Protein AF-0000000066032137 (afdb_homodimer)

Nearest PDB structures (foldseek):
  1u5w-assembly1_B  TM=8.948E-01  e=5.847E-15  Escherichia coli
  1u14-assembly1_A  TM=8.913E-01  e=5.584E-14  Salmonella enterica subsp. enterica serovar Typhimurium
  1zwy-assembly3_A  TM=8.555E-01  e=4.627E-14  Vibrio cholerae
  1zno-assembly1_B  TM=8.537E-01  e=4.419E-13  Vibrio cholerae
  1zno-assembly1_A  TM=8.598E-01  e=1.548E-12  Vibrio cholerae

InterPro domains:
  IPR002786 Inosine/xanthosine triphosphatase [MF_00648] (1-177)
  IPR002786 Inosine/xanthosine triphosphatase [TIGR00258] (6-176)
  IPR026533 Non-canonical purine NTP phosphatase/PRRC1 [PF01931] (3-170)
  IPR029001 Inosine triphosphate pyrophosphatase-like [G3DSA:3.90.950.10] (1-177)
  IPR029001 Inosine triphosphate pyrophosphatase-like [SSF52972] (1-172)
  IPR050299 YjjX NTPase [PTHR34699] (1-174)

pLDDT: mean 94.47, std 6.47, range [56.0, 98.94]

Radius of gyration: 19.6 Å; Cα contacts (8 Å, |Δi|>4): 860; chains: 2; bounding box: 52×57×41 Å

Foldseek 3Di:
DEEFEQDPLPLLLVLLVVLCVVVVHDYHYDYDHFDPPQDAADEAPVRQQVSFLSRQVVRCVVDPPHQKRKGKHWHWHDDVVVRWIKIKMKMWIAGPVGDIFIFIFDIDTDDPVLVVVVVVPDHSLVSQCVVVVNPPLVSPQHSVCVVVVNPDGPSRRSNRGNNNRCVCVDPVNVVVVVPDD/DEEFEQDPLPLLLVLLVVLCVVVVHPYHYDYDHFDPPQDAADEAPVRQQVSFLSRQVVRCVVDPPHQKRKGKHWHWHDDVVVRWIKIKMKMWIAGPVGDIFIFIFDIDTDDPVLVVVVVVPDHSLVVQCVVVVNPPLVSPQHSVCVVVVNPDGPSRRSNRGNNNRCVCVDPVNVVVVVPDD

Solvent-accessible surface area (backbone atoms only — not comparable to full-atom values): 18026 Å² total; per-residue (Å²): 83,37,32,16,25,25,37,73,51,63,52,58,49,52,12,51,54,50,24,30,53,67,69,68,46,70,62,48,81,44,65,35,72,52,60,83,82,67,69,73,75,27,73,28,54,68,46,14,46,50,51,4,41,54,20,5,52,48,16,31,70,72,36,82,83,37,56,31,5,29,7,73,23,61,21,28,39,70,40,72,95,72,73,43,40,25,44,35,34,27,15,20,33,29,38,90,88,65,54,74,35,44,10,26,12,42,23,31,64,51,36,62,68,57,49,57,46,38,75,74,70,48,46,66,60,58,54,49,23,62,74,71,67,38,84,66,32,71,76,54,50,21,69,56,6,62,68,50,71,60,66,42,52,41,45,56,36,50,18,43,4,38,38,29,14,44,44,57,69,35,83,92,27,23,74,62,52,66,53,77,132,82,36,32,17,27,24,38,71,51,63,52,57,49,51,12,51,54,48,24,31,55,66,68,69,46,71,62,48,81,45,64,35,72,53,60,85,82,67,70,70,76,28,72,29,54,68,45,14,45,49,49,4,42,55,20,5,53,49,14,33,69,72,36,82,82,37,56,31,6,28,7,74,22,59,22,29,37,69,40,72,95,72,72,42,40,25,43,34,34,27,17,21,35,28,38,91,87,65,54,74,34,46,11,26,13,42,24,32,63,50,35,62,68,57,49,58,46,38,76,73,71,47,47,65,60,59,54,50,22,64,74,72,68,38,82,65,32,72,76,56,50,19,69,55,7,62,70,50,70,61,68,42,50,41,45,56,36,50,17,44,3,39,37,29,14,45,43,56,68,35,83,92,27,23,74,62,53,65,53,76,131

Organism: Caldivirga maquilingensis (strain ATCC 700844 / DSM 13496 / JCM 10307 / IC-167) (NCBI:txid397948)

Structure (mmCIF, N/CA/C/O backbone):
data_AF-0000000066032137-model_v1
#
loop_
_entity.id
_entity.type
_entity.pdbx_description
1 polymer 'Probable inosine/xanthosine triphosphatase'
#
loop_
_atom_site.group_PDB
_atom_site.id
_atom_site.type_symbol
_atom_site.label_atom_id
_atom_site.label_alt_id
_atom_site.label_comp_id
_atom_site.label_asym_id
_atom_site.label_entity_id
_atom_site.label_seq_id
_atom_site.pdbx_PDB_ins_code
_atom_site.Cartn_x
_atom_site.Cartn_y
_atom_site.Cartn_z
_atom_site.occupancy
_atom_site.B_iso_or_equiv
_atom_site.auth_seq_id
_atom_site.auth_comp_id
_atom_site.auth_asym_id
_atom_site.auth_atom_id
_atom_site.pdbx_PDB_model_num
ATOM 1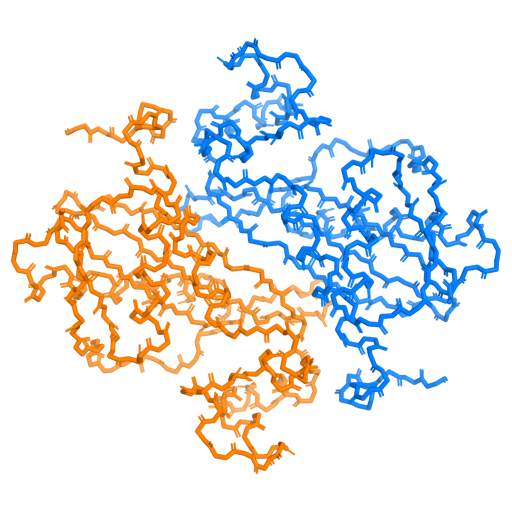 N N . MET A 1 1 ? 0.427 -17.266 -20.469 1 94 1 MET A N 1
ATOM 2 C CA . MET A 1 1 ? 0.273 -18.156 -19.312 1 94 1 MET A CA 1
ATOM 3 C C . MET A 1 1 ? -1.122 -18.031 -18.719 1 94 1 MET A C 1
ATOM 5 O O . MET A 1 1 ? -1.792 -17.016 -18.891 1 94 1 MET A O 1
ATOM 9 N N . LYS A 1 2 ? -1.614 -19.109 -18.094 1 97.38 2 LYS A N 1
ATOM 10 C CA . LYS A 1 2 ? -2.924 -19.109 -17.453 1 97.38 2 LYS A CA 1
ATOM 11 C C . LYS A 1 2 ? -2.799 -18.844 -15.953 1 97.38 2 LYS A C 1
ATOM 13 O O . LYS A 1 2 ? -1.963 -19.438 -15.273 1 97.38 2 LYS A O 1
ATOM 18 N N . VAL A 1 3 ? -3.67 -17.906 -15.539 1 98.44 3 VAL A N 1
ATOM 19 C CA . VAL A 1 3 ? -3.703 -17.562 -14.125 1 98.44 3 VAL A CA 1
ATOM 20 C C . VAL A 1 3 ? -5.105 -17.797 -13.57 1 98.44 3 VAL A C 1
ATOM 22 O O . VAL A 1 3 ? -6.094 -17.328 -14.141 1 98.44 3 VAL A O 1
ATOM 25 N N . ALA A 1 4 ? -5.156 -18.531 -12.492 1 98.88 4 ALA A N 1
ATOM 26 C CA . ALA A 1 4 ? -6.434 -18.781 -11.828 1 98.88 4 ALA A CA 1
ATOM 27 C C . ALA A 1 4 ? -6.672 -17.781 -10.695 1 98.88 4 ALA A C 1
ATOM 29 O O . ALA A 1 4 ? -5.762 -17.484 -9.922 1 98.88 4 ALA A O 1
ATOM 30 N N . LEU A 1 5 ? -7.871 -17.25 -10.617 1 98.88 5 LEU A N 1
ATOM 31 C CA . LEU A 1 5 ? -8.258 -16.312 -9.57 1 98.88 5 LEU A CA 1
ATOM 32 C C . LEU A 1 5 ? -9.469 -16.812 -8.805 1 98.88 5 LEU A C 1
ATOM 34 O O . LEU A 1 5 ? -10.492 -17.156 -9.406 1 98.88 5 LEU A O 1
ATOM 38 N N . ALA A 1 6 ? -9.375 -16.844 -7.461 1 97.81 6 ALA A N 1
ATOM 39 C CA . ALA A 1 6 ? -10.492 -17.297 -6.637 1 97.81 6 ALA A CA 1
ATOM 40 C C . ALA A 1 6 ? -11.414 -16.125 -6.281 1 97.81 6 ALA A C 1
ATOM 42 O O . ALA A 1 6 ? -11.641 -15.844 -5.102 1 97.81 6 ALA A O 1
ATOM 43 N N . SER A 1 7 ? -12.039 -15.523 -7.191 1 96 7 SER A N 1
ATOM 44 C CA . SER A 1 7 ? -13.055 -14.484 -7.094 1 96 7 SER A CA 1
ATOM 45 C C . SER A 1 7 ? -13.727 -14.234 -8.438 1 96 7 SER A C 1
ATOM 47 O O . SER A 1 7 ? -13.047 -14.109 -9.461 1 96 7 SER A O 1
ATOM 49 N N . ARG A 1 8 ? -14.977 -14.047 -8.477 1 94.69 8 ARG A N 1
ATOM 50 C CA . ARG A 1 8 ? -15.703 -13.688 -9.695 1 94.69 8 ARG A CA 1
ATOM 51 C C . ARG A 1 8 ? -16.047 -12.203 -9.711 1 94.69 8 ARG A C 1
ATOM 53 O O . ARG A 1 8 ? -16.719 -11.727 -10.625 1 94.69 8 ARG A O 1
ATOM 60 N N . ASN A 1 9 ? -15.656 -11.492 -8.617 1 91.88 9 ASN A N 1
ATOM 61 C CA . ASN A 1 9 ? -15.836 -10.039 -8.602 1 91.88 9 ASN A CA 1
ATOM 62 C C . ASN A 1 9 ? -15.156 -9.383 -9.805 1 91.88 9 ASN A C 1
ATOM 64 O O . ASN A 1 9 ? -13.945 -9.516 -9.984 1 91.88 9 ASN A O 1
ATOM 68 N N . PRO A 1 10 ? -15.922 -8.703 -10.648 1 93.06 10 PRO A N 1
ATOM 69 C CA . PRO A 1 10 ? -15.344 -8.133 -11.867 1 93.06 10 PRO A CA 1
ATOM 70 C C . PRO A 1 10 ? -14.172 -7.195 -11.586 1 93.06 10 PRO A C 1
ATOM 72 O O . PRO A 1 10 ? -13.219 -7.145 -12.359 1 93.06 10 PRO A O 1
ATOM 75 N N . SER A 1 11 ? -14.273 -6.469 -10.531 1 92.5 11 SER A N 1
ATOM 76 C CA . SER A 1 11 ? -13.195 -5.543 -10.18 1 92.5 11 SER A CA 1
ATOM 77 C C . SER A 1 11 ? -11.898 -6.289 -9.898 1 92.5 11 SER A C 1
ATOM 79 O O . SER A 1 11 ? -10.82 -5.832 -10.281 1 92.5 11 SER A O 1
ATOM 81 N N . LYS A 1 12 ? -12.008 -7.445 -9.258 1 96.75 12 LYS A N 1
ATOM 82 C CA . LYS A 1 12 ? -10.812 -8.227 -8.953 1 96.75 12 LYS A CA 1
ATOM 83 C C . LYS A 1 12 ? -10.273 -8.906 -10.211 1 96.75 12 LYS A C 1
ATOM 85 O O . LYS A 1 12 ? -9.055 -8.992 -10.398 1 96.75 12 LYS A O 1
ATOM 90 N N . VAL A 1 13 ? -11.117 -9.391 -11.055 1 97.88 13 VAL A N 1
ATOM 91 C CA . VAL A 1 13 ? -10.688 -9.984 -12.312 1 97.88 13 VAL A CA 1
ATOM 92 C C . VAL A 1 13 ? -9.938 -8.953 -13.148 1 97.88 13 VAL A C 1
ATOM 94 O O . VAL A 1 13 ? -8.82 -9.203 -13.609 1 97.88 13 VAL A O 1
ATOM 97 N N . LYS A 1 14 ? -10.523 -7.785 -13.289 1 97.62 14 LYS A N 1
ATOM 98 C CA . LYS A 1 14 ? -9.898 -6.711 -14.055 1 97.62 14 LYS A CA 1
ATOM 99 C C . LYS A 1 14 ? -8.562 -6.301 -13.438 1 97.62 14 LYS A C 1
ATOM 101 O O . LYS A 1 14 ? -7.625 -5.949 -14.156 1 97.62 14 LYS A O 1
ATOM 106 N N . ALA A 1 15 ? -8.539 -6.285 -12.141 1 98.25 15 ALA A N 1
ATOM 107 C CA . ALA A 1 15 ? -7.309 -5.926 -11.438 1 98.25 15 ALA A CA 1
ATOM 108 C C . ALA A 1 15 ? -6.172 -6.875 -11.812 1 98.25 15 ALA A C 1
ATOM 110 O O . ALA A 1 15 ? -5.043 -6.438 -12.047 1 98.25 15 ALA A O 1
ATOM 111 N N . VAL A 1 16 ? -6.453 -8.164 -11.828 1 98.88 16 VAL A N 1
ATOM 112 C CA . VAL A 1 16 ? -5.43 -9.141 -12.18 1 98.88 16 VAL A CA 1
ATOM 113 C C . VAL A 1 16 ? -5.004 -8.945 -13.633 1 98.88 16 VAL A C 1
ATOM 115 O O . VAL A 1 16 ? -3.812 -8.961 -13.945 1 98.88 16 VAL A O 1
ATOM 118 N N . GLU A 1 17 ? -5.934 -8.742 -14.492 1 98.75 17 GLU A N 1
ATOM 119 C CA . GLU A 1 17 ? -5.625 -8.492 -15.898 1 98.75 17 GLU A CA 1
ATOM 120 C C . GLU A 1 17 ? -4.742 -7.258 -16.062 1 98.75 17 GLU A C 1
ATOM 122 O O . GLU A 1 17 ? -3.773 -7.277 -16.828 1 98.75 17 GLU A O 1
ATOM 127 N N . GLU A 1 18 ? -5.102 -6.219 -15.367 1 98.62 18 GLU A N 1
ATOM 128 C CA . GLU A 1 18 ? -4.324 -4.984 -15.422 1 98.62 18 GLU A CA 1
ATOM 129 C C . GLU A 1 18 ? -2.912 -5.199 -14.883 1 98.62 18 GLU A C 1
ATOM 131 O O . GLU A 1 18 ? -1.946 -4.656 -15.422 1 98.62 18 GLU A O 1
ATOM 136 N N . ALA A 1 19 ? -2.807 -5.941 -13.812 1 98.81 19 ALA A N 1
ATOM 137 C CA . ALA A 1 19 ? -1.49 -6.234 -13.258 1 98.81 19 ALA A CA 1
ATOM 138 C C . ALA A 1 19 ? -0.619 -6.973 -14.266 1 98.81 19 ALA A C 1
ATOM 140 O O . ALA A 1 19 ? 0.561 -6.652 -14.43 1 98.81 19 ALA A O 1
ATOM 141 N N . LEU A 1 20 ? -1.201 -7.969 -14.945 1 98.69 20 LEU A N 1
ATOM 142 C CA . LEU A 1 20 ? -0.469 -8.695 -15.977 1 98.69 20 LEU A CA 1
ATOM 143 C C . LEU A 1 20 ? -0.015 -7.75 -17.094 1 98.69 20 LEU A C 1
ATOM 145 O O . LEU A 1 20 ? 1.126 -7.828 -17.547 1 98.69 20 LEU A O 1
ATOM 149 N N . ARG A 1 21 ? -0.877 -6.859 -17.438 1 98.56 21 ARG A N 1
ATOM 150 C CA . ARG A 1 21 ? -0.555 -5.891 -18.484 1 98.56 21 ARG A CA 1
ATOM 151 C C . ARG A 1 21 ? 0.591 -4.984 -18.062 1 98.56 21 ARG A C 1
ATOM 153 O O . ARG A 1 21 ? 1.539 -4.77 -18.812 1 98.56 21 ARG A O 1
ATOM 160 N N . ILE A 1 22 ? 0.509 -4.453 -16.906 1 98.19 22 ILE A N 1
ATOM 161 C CA . ILE A 1 22 ? 1.511 -3.533 -16.375 1 98.19 22 ILE A CA 1
ATOM 162 C C . ILE A 1 22 ? 2.881 -4.207 -16.391 1 98.19 22 ILE A C 1
ATOM 164 O O . ILE A 1 22 ? 3.889 -3.578 -16.719 1 98.19 22 ILE A O 1
ATOM 168 N N . LEU A 1 23 ? 2.893 -5.488 -16.062 1 98.12 23 LEU A N 1
ATOM 169 C CA . LEU A 1 23 ? 4.16 -6.203 -15.945 1 98.12 23 LEU A CA 1
ATOM 170 C C . LEU A 1 23 ? 4.547 -6.844 -17.281 1 98.12 23 LEU A C 1
ATOM 172 O O . LEU A 1 23 ? 5.531 -7.586 -17.344 1 98.12 23 LEU A O 1
ATOM 176 N N . ASN A 1 24 ? 3.766 -6.664 -18.297 1 97.88 24 ASN A N 1
ATOM 177 C CA . ASN A 1 24 ? 3.99 -7.215 -19.625 1 97.88 24 ASN A CA 1
ATOM 178 C C . ASN A 1 24 ? 4.004 -8.742 -19.609 1 97.88 24 ASN A C 1
ATOM 180 O O . ASN A 1 24 ? 4.863 -9.367 -20.234 1 97.88 24 ASN A O 1
ATOM 184 N N . ILE A 1 25 ? 3.131 -9.234 -18.812 1 97.5 25 ILE A N 1
ATOM 185 C CA . ILE A 1 25 ? 2.973 -10.688 -18.781 1 97.5 25 ILE A CA 1
ATOM 186 C C . ILE A 1 25 ? 1.859 -11.109 -19.734 1 97.5 25 ILE A C 1
ATOM 188 O O . ILE A 1 25 ? 0.73 -10.625 -19.625 1 97.5 25 ILE A O 1
ATOM 192 N N . ASN A 1 26 ? 2.232 -11.914 -20.609 1 97.19 26 ASN A N 1
ATOM 193 C CA . ASN A 1 26 ? 1.228 -12.477 -21.5 1 97.19 26 ASN A CA 1
ATOM 194 C C . ASN A 1 26 ? 0.463 -13.617 -20.828 1 97.19 26 ASN A C 1
ATOM 196 O O . ASN A 1 26 ? 1.002 -14.711 -20.656 1 97.19 26 ASN A O 1
ATOM 200 N N . GLY A 1 27 ? -0.736 -13.305 -20.391 1 96.56 27 GLY A N 1
ATOM 201 C CA . GLY A 1 27 ? -1.515 -14.32 -19.703 1 96.56 27 GLY A CA 1
ATOM 202 C C . GLY A 1 27 ? -3.008 -14.055 -19.734 1 96.56 27 GLY A C 1
ATOM 203 O O . GLY A 1 27 ? -3.441 -12.969 -20.109 1 96.56 27 GLY A O 1
ATOM 204 N N . THR A 1 28 ? -3.777 -15.078 -19.391 1 97.81 28 THR A N 1
ATOM 205 C CA . THR A 1 28 ? -5.23 -15.016 -19.297 1 97.81 28 THR A CA 1
ATOM 206 C C . THR A 1 28 ? -5.688 -15.359 -17.875 1 97.81 28 THR A C 1
ATOM 208 O O . THR A 1 28 ? -5.102 -16.234 -17.234 1 97.81 28 THR A O 1
ATOM 211 N N . VAL A 1 29 ? -6.727 -14.672 -17.516 1 98.69 29 VAL A N 1
ATOM 212 C CA . VAL A 1 29 ? -7.266 -14.891 -16.172 1 98.69 29 VAL A CA 1
ATOM 213 C C . VAL A 1 29 ? -8.5 -15.781 -16.25 1 98.69 29 VAL A C 1
ATOM 215 O O . VAL A 1 29 ? -9.414 -15.531 -17.031 1 98.69 29 VAL A O 1
ATOM 218 N N . GLU A 1 30 ? -8.492 -16.781 -15.523 1 98.69 30 GLU A N 1
ATOM 219 C CA . GLU A 1 30 ? -9.672 -17.625 -15.328 1 98.69 30 GLU A CA 1
ATOM 220 C C . GLU A 1 30 ? -10.18 -17.547 -13.891 1 98.69 30 GLU A C 1
ATOM 222 O O . GLU A 1 30 ? -9.508 -17.984 -12.961 1 98.69 30 GLU A O 1
ATOM 227 N N . ALA A 1 31 ? -11.359 -17.016 -13.766 1 98.5 31 ALA A N 1
ATOM 228 C CA . ALA A 1 31 ? -11.938 -16.797 -12.445 1 98.5 31 ALA A CA 1
ATOM 229 C C . ALA A 1 31 ? -12.75 -18 -11.992 1 98.5 31 ALA A C 1
ATOM 231 O O . ALA A 1 31 ? -13.461 -18.625 -12.797 1 98.5 31 ALA A O 1
ATOM 232 N N . VAL A 1 32 ? -12.586 -18.344 -10.75 1 98.12 32 VAL A N 1
ATOM 233 C CA . VAL A 1 32 ? -13.406 -19.375 -10.148 1 98.12 32 VAL A CA 1
ATOM 234 C C . VAL A 1 32 ? -14.094 -18.828 -8.898 1 98.12 32 VAL A C 1
ATOM 236 O O . VAL A 1 32 ? -13.773 -17.734 -8.43 1 98.12 32 VAL A O 1
ATOM 239 N N . ASP A 1 33 ? -15.07 -19.547 -8.375 1 96.25 33 ASP A N 1
ATOM 240 C CA . ASP A 1 33 ? -15.719 -19.141 -7.133 1 96.25 33 ASP A CA 1
ATOM 241 C C . ASP A 1 33 ? -14.742 -19.188 -5.961 1 96.25 33 ASP A C 1
ATOM 243 O O . ASP A 1 33 ? -13.82 -20.016 -5.945 1 96.25 33 ASP A O 1
ATOM 247 N N . PRO A 1 34 ? -14.922 -18.234 -5.047 1 94.44 34 PRO A N 1
ATOM 248 C CA . PRO A 1 34 ? -14.117 -18.375 -3.832 1 94.44 34 PRO A CA 1
ATOM 249 C C . PRO A 1 34 ? -14.367 -19.688 -3.1 1 94.44 34 PRO A C 1
ATOM 251 O O . PRO A 1 34 ? -15.367 -20.359 -3.354 1 94.44 34 PRO A O 1
ATOM 254 N N . PRO A 1 35 ? -13.391 -20.078 -2.281 1 93.81 35 PRO A N 1
ATOM 255 C CA . PRO A 1 35 ? -13.625 -21.297 -1.516 1 93.81 35 PRO A CA 1
ATOM 256 C C . PRO A 1 35 ? -14.828 -21.188 -0.578 1 93.81 35 PRO A C 1
ATOM 258 O O . PRO A 1 35 ? -15.164 -20.094 -0.122 1 93.81 35 PRO A O 1
ATOM 261 N N . PRO A 1 36 ? -15.359 -22.297 -0.34 1 87.81 36 PRO A N 1
ATOM 262 C CA . PRO A 1 36 ? -16.469 -22.297 0.605 1 87.81 36 PRO A CA 1
ATOM 263 C C . PRO A 1 36 ? -16.047 -21.938 2.027 1 87.81 36 PRO A C 1
ATOM 265 O O . PRO A 1 36 ? -14.891 -22.172 2.4 1 87.81 36 PRO A O 1
ATOM 268 N N . GLY A 1 37 ? -16.906 -21.375 2.871 1 80.44 37 GLY A N 1
ATOM 269 C CA . GLY A 1 37 ? -16.656 -21.094 4.277 1 80.44 37 GLY A CA 1
ATOM 270 C C . GLY A 1 37 ? -15.719 -19.922 4.492 1 80.44 37 GLY A C 1
ATOM 271 O O . GLY A 1 37 ? -14.898 -19.938 5.414 1 80.44 37 GLY A O 1
ATOM 272 N N . ILE A 1 38 ? -15.797 -19.062 3.646 1 70.25 38 ILE A N 1
ATOM 273 C CA . ILE A 1 38 ? -14.922 -17.891 3.758 1 70.25 38 ILE A CA 1
ATOM 274 C C . ILE A 1 38 ? -15.133 -17.219 5.113 1 70.25 38 ILE A C 1
ATOM 276 O O . ILE A 1 38 ? -16.266 -16.922 5.492 1 70.25 38 ILE A O 1
ATOM 280 N N . PRO A 1 39 ? -14.094 -17.203 5.797 1 68.94 39 PRO A N 1
ATOM 281 C CA . PRO A 1 39 ? -14.211 -16.547 7.102 1 68.94 39 PRO A CA 1
ATOM 282 C C . PRO A 1 39 ? -14.656 -15.094 6.984 1 68.94 39 PRO A C 1
ATOM 284 O O . PRO A 1 39 ? -14.539 -14.484 5.918 1 68.94 39 PRO A O 1
ATOM 287 N N . PRO A 1 40 ? -15.266 -14.672 8.117 1 75.75 40 PRO A N 1
ATOM 288 C CA . PRO A 1 40 ? -15.57 -13.242 8.188 1 75.75 40 PRO A CA 1
ATOM 289 C C . PRO A 1 40 ? -14.383 -12.367 7.797 1 75.75 40 PRO A C 1
ATOM 291 O O . PRO A 1 40 ? -13.273 -12.875 7.598 1 75.75 40 PRO A O 1
ATOM 294 N N . GLU A 1 41 ? -14.625 -11.141 7.621 1 83.56 41 GLU A N 1
ATOM 295 C CA . GLU A 1 41 ? -13.578 -10.172 7.324 1 83.56 41 GLU A CA 1
ATOM 296 C C . GLU A 1 41 ? -12.383 -10.344 8.258 1 83.56 41 GLU A C 1
ATOM 298 O O . GLU A 1 41 ? -12.531 -10.273 9.484 1 83.56 41 GLU A O 1
ATOM 303 N N . PRO A 1 42 ? -11.25 -10.586 7.676 1 91.81 42 PRO A N 1
ATOM 304 C CA . PRO A 1 42 ? -10.062 -10.836 8.5 1 91.81 42 PRO A CA 1
ATOM 305 C C . PRO A 1 42 ? -9.641 -9.617 9.32 1 91.81 42 PRO A C 1
ATOM 307 O O . PRO A 1 42 ? -9.656 -8.492 8.812 1 91.81 42 PRO A O 1
ATOM 310 N N . MET A 1 43 ? -9.336 -9.891 10.602 1 92.81 43 MET A N 1
ATOM 311 C CA . MET A 1 43 ? -8.758 -8.906 11.508 1 92.81 43 MET A CA 1
ATOM 312 C C . MET A 1 43 ? -7.27 -9.172 11.719 1 92.81 43 MET A C 1
ATOM 314 O O . MET A 1 43 ? -6.883 -10.219 12.227 1 92.81 43 MET A O 1
ATOM 318 N N . GLY A 1 44 ? -6.492 -8.211 11.25 1 94.19 44 GLY A N 1
ATOM 319 C CA . GLY A 1 44 ? -5.051 -8.391 11.297 1 94.19 44 GLY A CA 1
ATOM 320 C C . GLY A 1 44 ? -4.457 -8.82 9.969 1 94.19 44 GLY A C 1
ATOM 321 O O . GLY A 1 44 ? -5.09 -9.555 9.211 1 94.19 44 GLY A O 1
ATOM 322 N N . LEU A 1 45 ? -3.242 -8.422 9.812 1 96.5 45 LEU A N 1
ATOM 323 C CA . LEU A 1 45 ? -2.57 -8.688 8.547 1 96.5 45 LEU A CA 1
ATOM 324 C C . LEU A 1 45 ? -2.371 -10.18 8.344 1 96.5 45 LEU A C 1
ATOM 326 O O . LEU A 1 45 ? -2.545 -10.688 7.23 1 96.5 45 LEU A O 1
ATOM 330 N N . GLU A 1 46 ? -1.98 -10.906 9.406 1 96 46 GLU A N 1
ATOM 331 C CA . GLU A 1 46 ? -1.769 -12.344 9.305 1 96 46 GLU A CA 1
ATOM 332 C C . GLU A 1 46 ? -3.031 -13.055 8.82 1 96 46 GLU A C 1
ATOM 334 O O . GLU A 1 46 ? -2.969 -13.914 7.934 1 96 46 GLU A O 1
ATOM 339 N N . ALA A 1 47 ? -4.137 -12.695 9.406 1 95.31 47 ALA A N 1
ATOM 340 C CA . ALA A 1 47 ? -5.406 -13.297 9.008 1 95.31 47 ALA A CA 1
ATOM 341 C C . ALA A 1 47 ? -5.746 -12.953 7.559 1 95.31 47 ALA A C 1
ATOM 343 O O . ALA A 1 47 ? -6.273 -13.797 6.828 1 95.31 47 ALA A O 1
ATOM 344 N N . THR A 1 48 ? -5.492 -11.758 7.148 1 96.88 48 THR A N 1
ATOM 345 C CA . THR A 1 48 ? -5.762 -11.328 5.781 1 96.88 48 THR A CA 1
ATOM 346 C C . THR A 1 48 ? -4.895 -12.102 4.789 1 96.88 48 THR A C 1
ATOM 348 O O . THR A 1 48 ? -5.379 -12.539 3.746 1 96.88 48 THR A O 1
ATOM 351 N N . VAL A 1 49 ? -3.623 -12.25 5.145 1 97.44 49 VAL A N 1
ATOM 352 C CA . VAL A 1 49 ? -2.703 -13.008 4.305 1 97.44 49 VAL A CA 1
ATOM 353 C C . VAL A 1 49 ? -3.178 -14.453 4.199 1 97.44 49 VAL A C 1
ATOM 355 O O . VAL A 1 49 ? -3.201 -15.031 3.105 1 97.44 49 VAL A O 1
ATOM 358 N N . ASN A 1 50 ? -3.527 -15.031 5.293 1 96.06 50 ASN A N 1
ATOM 359 C CA . ASN A 1 50 ? -4.035 -16.406 5.27 1 96.06 50 ASN A CA 1
ATOM 360 C C . ASN A 1 50 ? -5.246 -16.531 4.352 1 96.06 50 ASN A C 1
ATOM 362 O O . ASN A 1 50 ? -5.352 -17.5 3.598 1 96.06 50 ASN A O 1
ATOM 366 N N . GLY A 1 51 ? -6.145 -15.578 4.465 1 95.88 51 GLY A N 1
ATOM 367 C CA . GLY A 1 51 ? -7.289 -15.594 3.574 1 95.88 51 GLY A CA 1
ATOM 368 C C . GLY A 1 51 ? -6.906 -15.547 2.107 1 95.88 51 GLY A C 1
ATOM 369 O O . GLY A 1 51 ? -7.445 -16.312 1.297 1 95.88 51 GLY A O 1
ATOM 370 N N . ALA A 1 52 ? -6 -14.703 1.748 1 97.25 52 ALA A N 1
ATOM 371 C CA . ALA A 1 52 ? -5.531 -14.586 0.369 1 97.25 52 ALA A CA 1
ATOM 372 C C . ALA A 1 52 ? -4.867 -15.883 -0.094 1 97.25 52 ALA A C 1
ATOM 374 O O . ALA A 1 52 ? -5.07 -16.312 -1.229 1 97.25 52 ALA A O 1
ATOM 375 N N . VAL A 1 53 ? -4.094 -16.484 0.788 1 97.06 53 VAL A N 1
ATOM 376 C CA . VAL A 1 53 ? -3.371 -17.703 0.458 1 97.06 53 VAL A CA 1
ATOM 377 C C . VAL A 1 53 ? -4.359 -18.844 0.234 1 97.06 53 VAL A C 1
ATOM 379 O O . VAL A 1 53 ? -4.227 -19.609 -0.72 1 97.06 53 VAL A O 1
ATOM 382 N N . VAL A 1 54 ? -5.348 -18.969 1.12 1 96.69 54 VAL A N 1
ATOM 383 C CA . VAL A 1 54 ? -6.371 -20 0.981 1 96.69 54 VAL A CA 1
ATOM 384 C C . VAL A 1 54 ? -7.082 -19.828 -0.361 1 96.69 54 VAL A C 1
ATOM 386 O O . VAL A 1 54 ? -7.297 -20.812 -1.076 1 96.69 54 VAL A O 1
ATOM 389 N N . ARG A 1 55 ? -7.41 -18.641 -0.709 1 97.5 55 ARG A N 1
ATOM 390 C CA . ARG A 1 55 ? -8.047 -18.375 -1.993 1 97.5 55 ARG A CA 1
ATOM 391 C C . ARG A 1 55 ? -7.137 -18.766 -3.152 1 97.5 55 ARG A C 1
ATOM 393 O O . ARG A 1 55 ? -7.586 -19.391 -4.113 1 97.5 55 ARG A O 1
ATOM 400 N N . ALA A 1 56 ? -5.91 -18.391 -3.086 1 98.19 56 ALA A N 1
ATOM 401 C CA . ALA A 1 56 ? -4.957 -18.672 -4.152 1 98.19 56 ALA A CA 1
ATOM 402 C C . ALA A 1 56 ? -4.82 -20.188 -4.367 1 98.19 56 ALA A C 1
ATOM 404 O O . ALA A 1 56 ? -4.82 -20.656 -5.504 1 98.19 56 ALA A O 1
ATOM 405 N N . ARG A 1 57 ? -4.668 -20.922 -3.277 1 97.69 57 ARG A N 1
ATOM 406 C CA . ARG A 1 57 ? -4.559 -22.375 -3.357 1 97.69 57 ARG A CA 1
ATOM 407 C C . ARG A 1 57 ? -5.801 -22.984 -3.998 1 97.69 57 ARG A C 1
ATOM 409 O O . ARG A 1 57 ? -5.699 -23.875 -4.844 1 97.69 57 ARG A O 1
ATOM 416 N N . HIS A 1 58 ? -6.922 -22.516 -3.561 1 97.81 58 HIS A N 1
ATOM 417 C CA . HIS A 1 58 ? -8.188 -22.984 -4.113 1 97.81 58 HIS A CA 1
ATOM 418 C C . HIS A 1 58 ? -8.25 -22.75 -5.617 1 97.81 58 HIS A C 1
ATOM 420 O O . HIS A 1 58 ? -8.656 -23.625 -6.375 1 97.81 58 HIS A O 1
ATOM 426 N N . ALA A 1 59 ? -7.891 -21.547 -6.023 1 98.56 59 ALA A N 1
ATOM 427 C CA . ALA A 1 59 ? -7.898 -21.203 -7.441 1 98.56 59 ALA A CA 1
ATOM 428 C C . ALA A 1 59 ? -7.004 -22.141 -8.242 1 98.56 59 ALA A C 1
ATOM 430 O O . ALA A 1 59 ? -7.422 -22.688 -9.266 1 98.56 59 ALA A O 1
ATOM 431 N N . LEU A 1 60 ? -5.797 -22.328 -7.754 1 98.31 60 LEU A N 1
ATOM 432 C CA . LEU A 1 60 ? -4.82 -23.156 -8.438 1 98.31 60 LEU A CA 1
ATOM 433 C C . LEU A 1 60 ? -5.34 -24.594 -8.578 1 98.31 60 LEU A C 1
ATOM 435 O O . LEU A 1 60 ? -5.18 -25.219 -9.625 1 98.31 60 LEU A O 1
ATOM 439 N N . SER A 1 61 ? -5.91 -25.094 -7.574 1 97.81 61 SER A N 1
ATOM 440 C CA . SER A 1 61 ? -6.418 -26.469 -7.574 1 97.81 61 SER A CA 1
ATOM 441 C C . SER A 1 61 ? -7.621 -26.609 -8.5 1 97.81 61 SER A C 1
ATOM 443 O O . SER A 1 61 ? -7.871 -27.688 -9.031 1 97.81 61 SER A O 1
ATOM 445 N N . SER A 1 62 ? -8.344 -25.594 -8.695 1 98 62 SER A N 1
ATOM 446 C CA . SER A 1 62 ? -9.594 -25.625 -9.461 1 98 62 SER A CA 1
ATOM 447 C C . SER A 1 62 ? -9.32 -25.609 -10.961 1 98 62 SER A C 1
ATOM 449 O O . SER A 1 62 ? -10.148 -26.078 -11.75 1 98 62 SER A O 1
ATOM 451 N N . ILE A 1 63 ? -8.234 -25 -11.352 1 97.5 63 ILE A N 1
ATOM 452 C CA . ILE A 1 63 ? -7.879 -24.906 -12.766 1 97.5 63 ILE A CA 1
ATOM 453 C C . ILE A 1 63 ? -6.555 -25.625 -13.016 1 97.5 63 ILE A C 1
ATOM 455 O O . ILE A 1 63 ? -5.484 -25.047 -12.797 1 97.5 63 ILE A O 1
ATOM 459 N N . LYS A 1 64 ? -6.539 -26.734 -13.531 1 94.56 64 LYS A N 1
ATOM 460 C CA . LYS A 1 64 ? -5.41 -27.656 -13.594 1 94.56 64 LYS A CA 1
ATOM 461 C C . LYS A 1 64 ? -4.281 -27.094 -14.445 1 94.56 64 LYS A C 1
ATOM 463 O O . LYS A 1 64 ? -3.104 -27.297 -14.141 1 94.56 64 LYS A O 1
ATOM 468 N N . ASP A 1 65 ? -4.465 -26.359 -15.453 1 95.81 65 ASP A N 1
ATOM 469 C CA . ASP A 1 65 ? -3.41 -25.938 -16.375 1 95.81 65 ASP A CA 1
ATOM 470 C C . ASP A 1 65 ? -2.959 -24.516 -16.062 1 95.81 65 ASP A C 1
ATOM 472 O O . ASP A 1 65 ? -2.248 -23.891 -16.875 1 95.81 65 ASP A O 1
ATOM 476 N N . SER A 1 66 ? -3.275 -24.047 -14.883 1 98 66 SER A N 1
ATOM 477 C CA . SER A 1 66 ? -2.865 -22.688 -14.531 1 98 66 SER A CA 1
ATOM 478 C C . SER A 1 66 ? -1.432 -22.672 -14.008 1 98 66 SER A C 1
ATOM 480 O O . SER A 1 66 ? -1.018 -23.562 -13.273 1 98 66 SER A O 1
ATOM 482 N N . THR A 1 67 ? -0.736 -21.656 -14.438 1 97.75 67 THR A N 1
ATOM 483 C CA . THR A 1 67 ? 0.621 -21.438 -13.953 1 97.75 67 THR A CA 1
ATOM 484 C C . THR A 1 67 ? 0.605 -20.922 -12.516 1 97.75 67 THR A C 1
ATOM 486 O O . THR A 1 67 ? 1.409 -21.359 -11.688 1 97.75 67 THR A O 1
ATOM 489 N N . TYR A 1 68 ? -0.273 -19.969 -12.266 1 98.38 68 TYR A N 1
ATOM 490 C CA . TYR A 1 68 ? -0.41 -19.359 -10.953 1 98.38 68 TYR A CA 1
ATOM 491 C C . TYR A 1 68 ? -1.852 -19.438 -10.461 1 98.38 68 TYR A C 1
ATOM 493 O O . TYR A 1 68 ? -2.789 -19.375 -11.258 1 98.38 68 TYR A O 1
ATOM 501 N N . GLY A 1 69 ? -2.023 -19.672 -9.156 1 98.75 69 GLY A N 1
ATOM 502 C CA . GLY A 1 69 ? -3.227 -19.266 -8.445 1 98.75 69 GLY A CA 1
ATOM 503 C C . GLY A 1 69 ? -3.08 -17.922 -7.742 1 98.75 69 GLY A C 1
ATOM 504 O O . GLY A 1 69 ? -2.057 -17.656 -7.105 1 98.75 69 GLY A O 1
ATOM 505 N N . ILE A 1 70 ? -4.059 -17.109 -7.863 1 98.88 70 ILE A N 1
ATOM 506 C CA . ILE A 1 70 ? -4.039 -15.805 -7.215 1 98.88 70 ILE A CA 1
ATOM 507 C C . ILE A 1 70 ? -5.234 -15.68 -6.273 1 98.88 70 ILE A C 1
ATOM 509 O O . ILE A 1 70 ? -6.352 -16.078 -6.621 1 98.88 70 ILE A O 1
ATOM 513 N N . GLY A 1 71 ? -4.984 -15.266 -5.102 1 98.44 71 GLY A N 1
ATOM 514 C CA . GLY A 1 71 ? -5.992 -14.859 -4.137 1 98.44 71 GLY A CA 1
ATOM 515 C C . GLY A 1 71 ? -5.887 -13.406 -3.734 1 98.44 71 GLY A C 1
ATOM 516 O O . GLY A 1 71 ? -4.785 -12.867 -3.598 1 98.44 71 GLY A O 1
ATOM 517 N N . ILE A 1 72 ? -6.996 -12.734 -3.586 1 97.81 72 ILE A N 1
ATOM 518 C CA . ILE A 1 72 ? -7.078 -11.344 -3.156 1 97.81 72 ILE A CA 1
ATOM 519 C C . ILE A 1 72 ? -8.008 -11.227 -1.954 1 97.81 72 ILE A C 1
ATOM 521 O O . ILE A 1 72 ? -9.148 -11.695 -1.997 1 97.81 72 ILE A O 1
ATOM 525 N N . GLU A 1 73 ? -7.543 -10.672 -0.876 1 96.31 73 GLU A N 1
ATOM 526 C CA . GLU A 1 73 ? -8.336 -10.523 0.341 1 96.31 73 GLU A CA 1
ATOM 527 C C . GLU A 1 73 ? -8.117 -9.156 0.983 1 96.31 73 GLU A C 1
ATOM 529 O O . GLU A 1 73 ? -6.977 -8.734 1.177 1 96.31 73 GLU A O 1
ATOM 534 N N . ALA A 1 74 ? -9.195 -8.461 1.188 1 95.62 74 ALA A N 1
ATOM 535 C CA . ALA A 1 74 ? -9.133 -7.23 1.973 1 95.62 74 ALA A CA 1
ATOM 536 C C . ALA A 1 74 ? -9.305 -7.52 3.461 1 95.62 74 ALA A C 1
ATOM 538 O O . ALA A 1 74 ? -10.039 -8.438 3.842 1 95.62 74 ALA A O 1
ATOM 539 N N . GLY A 1 75 ? -8.648 -6.812 4.254 1 96.06 75 GLY A N 1
ATOM 540 C CA . GLY A 1 75 ? -8.742 -6.949 5.699 1 96.06 75 GLY A CA 1
ATOM 541 C C . GLY A 1 75 ? -8.203 -5.746 6.453 1 96.06 75 GLY A C 1
ATOM 542 O O . GLY A 1 75 ? -8.062 -4.664 5.879 1 96.06 75 GLY A O 1
ATOM 543 N N . VAL A 1 76 ? -8.055 -5.949 7.754 1 96.62 76 VAL A N 1
ATOM 544 C CA . VAL A 1 76 ? -7.684 -4.855 8.648 1 96.62 76 VAL A CA 1
ATOM 545 C C . VAL A 1 76 ? -6.238 -5.035 9.102 1 96.62 76 VAL A C 1
ATOM 547 O O . VAL A 1 76 ? -5.848 -6.117 9.547 1 96.62 76 VAL A O 1
ATOM 550 N N . LEU A 1 77 ? -5.434 -4.059 8.836 1 97.5 77 LEU A N 1
ATOM 551 C CA . LEU A 1 77 ? -4.117 -3.959 9.461 1 97.5 77 LEU A CA 1
ATOM 552 C C . LEU A 1 77 ? -4.176 -3.117 10.727 1 97.5 77 LEU A C 1
ATOM 554 O O . LEU A 1 77 ? -4.477 -1.924 10.672 1 97.5 77 LEU A O 1
ATOM 558 N N . MET A 1 78 ? -3.873 -3.727 11.797 1 95.12 78 MET A N 1
ATOM 559 C CA . MET A 1 78 ? -4.012 -3.059 13.094 1 95.12 78 MET A CA 1
ATOM 560 C C . MET A 1 78 ? -2.666 -2.541 13.586 1 95.12 78 MET A C 1
ATOM 562 O O . MET A 1 78 ? -1.682 -3.279 13.602 1 95.12 78 MET A O 1
ATOM 566 N N . LEU A 1 79 ? -2.652 -1.344 13.898 1 94.56 79 LEU A N 1
ATOM 567 C CA . LEU A 1 79 ? -1.508 -0.707 14.539 1 94.56 79 LEU A CA 1
ATOM 568 C C . LEU A 1 79 ? -1.875 -0.197 15.93 1 94.56 79 LEU A C 1
ATOM 570 O O . LEU A 1 79 ? -2.109 0.999 16.109 1 94.56 79 LEU A O 1
ATOM 574 N N . SER A 1 80 ? -1.746 -0.98 16.906 1 88.81 80 SER A N 1
ATOM 575 C CA . SER A 1 80 ? -2.26 -0.744 18.25 1 88.81 80 SER A CA 1
ATOM 576 C C . SER A 1 80 ? -1.512 0.395 18.938 1 88.81 80 SER A C 1
ATOM 578 O O . SER A 1 80 ? -2.111 1.186 19.656 1 88.81 80 SER A O 1
ATOM 580 N N . ALA A 1 81 ? -0.251 0.485 18.625 1 86.62 81 ALA A N 1
ATOM 581 C CA . ALA A 1 81 ? 0.581 1.493 19.281 1 86.62 81 ALA A CA 1
ATOM 582 C C . ALA A 1 81 ? 0.077 2.9 18.984 1 86.62 81 ALA A C 1
ATOM 584 O O . ALA A 1 81 ? 0.263 3.82 19.781 1 86.62 81 ALA A O 1
ATOM 585 N N . PHE A 1 82 ? -0.622 3.041 17.859 1 88.62 82 PHE A N 1
ATOM 586 C CA . PHE A 1 82 ? -1.137 4.344 17.438 1 88.62 82 PHE A CA 1
ATOM 587 C C . PHE A 1 82 ? -2.658 4.371 17.516 1 88.62 82 PHE A C 1
ATOM 589 O O . PHE A 1 82 ? -3.285 5.367 17.156 1 88.62 82 PHE A O 1
ATOM 596 N N . ASN A 1 83 ? -3.221 3.268 17.938 1 91.69 83 ASN A N 1
ATOM 597 C CA . ASN A 1 83 ? -4.672 3.117 17.969 1 91.69 83 ASN A CA 1
ATOM 598 C C . ASN A 1 83 ? -5.289 3.439 16.609 1 91.69 83 ASN A C 1
ATOM 600 O O . ASN A 1 83 ? -6.258 4.195 16.531 1 91.69 83 ASN A O 1
ATOM 604 N N . VAL A 1 84 ? -4.621 3.023 15.586 1 95.62 84 VAL A N 1
ATOM 605 C CA . VAL A 1 84 ? -5.078 3.217 14.211 1 95.62 84 VAL A CA 1
ATOM 606 C C . VAL A 1 84 ? -5.227 1.864 13.523 1 95.62 84 VAL A C 1
ATOM 608 O O . VAL A 1 84 ? -4.449 0.941 13.773 1 95.62 84 VAL A O 1
ATOM 611 N N . ASN A 1 85 ? -6.258 1.775 12.734 1 97.31 85 ASN A N 1
ATOM 612 C CA . ASN A 1 85 ? -6.5 0.605 11.891 1 97.31 85 ASN A CA 1
ATOM 613 C C . ASN A 1 85 ? -6.609 0.984 10.422 1 97.31 85 ASN A C 1
ATOM 615 O O . ASN A 1 85 ? -7.176 2.025 10.078 1 97.31 85 ASN A O 1
ATOM 619 N N . PHE A 1 86 ? -6.051 0.172 9.609 1 98.5 86 PHE A N 1
ATOM 620 C CA . PHE A 1 86 ? -6.043 0.446 8.18 1 98.5 86 PHE A CA 1
ATOM 621 C C . PHE A 1 86 ? -6.855 -0.6 7.426 1 98.5 86 PHE A C 1
ATOM 623 O O . PHE A 1 86 ? -6.895 -1.767 7.82 1 98.5 86 PHE A O 1
ATOM 630 N N . ASP A 1 87 ? -7.52 -0.148 6.406 1 97.94 87 ASP A N 1
ATOM 631 C CA . ASP A 1 87 ? -7.996 -1.057 5.367 1 97.94 87 ASP A CA 1
ATOM 632 C C . ASP A 1 87 ? -6.887 -1.379 4.367 1 97.94 87 ASP A C 1
ATOM 634 O O . ASP A 1 87 ? -6.25 -0.474 3.826 1 97.94 87 ASP A O 1
ATOM 638 N N . VAL A 1 88 ? -6.605 -2.643 4.133 1 98.31 88 VAL A N 1
ATOM 639 C CA . VAL A 1 88 ? -5.543 -3.062 3.223 1 98.31 88 VAL A CA 1
ATOM 640 C C . VAL A 1 88 ? -5.992 -4.297 2.441 1 98.31 88 VAL A C 1
ATOM 642 O O . VAL A 1 88 ? -6.742 -5.129 2.959 1 98.31 88 VAL A O 1
ATOM 645 N N . THR A 1 89 ? -5.613 -4.371 1.209 1 98 89 THR A N 1
ATOM 646 C CA . THR A 1 89 ? -5.828 -5.551 0.378 1 98 89 THR A CA 1
ATOM 647 C C . THR A 1 89 ? -4.531 -6.332 0.198 1 98 89 THR A C 1
ATOM 649 O O . THR A 1 89 ? -3.475 -5.746 -0.043 1 98 89 THR A O 1
ATOM 652 N N . VAL A 1 90 ? -4.633 -7.637 0.354 1 98.5 90 VAL A N 1
ATOM 653 C CA . VAL A 1 90 ? -3.5 -8.539 0.156 1 98.5 90 VAL A CA 1
ATOM 654 C C . VAL A 1 90 ? -3.738 -9.398 -1.08 1 98.5 90 VAL A C 1
ATOM 656 O O . VAL A 1 90 ? -4.848 -9.891 -1.3 1 98.5 90 VAL A O 1
ATOM 659 N N . ALA A 1 91 ? -2.711 -9.531 -1.88 1 98.88 91 ALA A N 1
ATOM 660 C CA . ALA A 1 91 ? -2.709 -10.523 -2.951 1 98.88 91 ALA A CA 1
ATOM 661 C C . ALA A 1 91 ? -1.673 -11.609 -2.689 1 98.88 91 ALA A C 1
ATOM 663 O O . ALA A 1 91 ? -0.563 -11.32 -2.234 1 98.88 91 ALA A O 1
ATOM 664 N N . ALA A 1 92 ? -2.055 -12.812 -2.916 1 98.62 92 ALA A N 1
ATOM 665 C CA . ALA A 1 92 ? -1.159 -13.961 -2.879 1 98.62 92 ALA A CA 1
ATOM 666 C C . ALA A 1 92 ? -1.067 -14.633 -4.25 1 98.62 92 ALA A C 1
ATOM 668 O O . ALA A 1 92 ? -2.078 -14.789 -4.938 1 98.62 92 ALA A O 1
ATOM 669 N N . VAL A 1 93 ? 0.108 -14.945 -4.648 1 98.62 93 VAL A N 1
ATOM 670 C CA . VAL A 1 93 ? 0.385 -15.719 -5.855 1 98.62 93 VAL A CA 1
ATOM 671 C C . VAL A 1 93 ? 1.042 -17.047 -5.48 1 98.62 93 VAL A C 1
ATOM 673 O O . VAL A 1 93 ? 2.039 -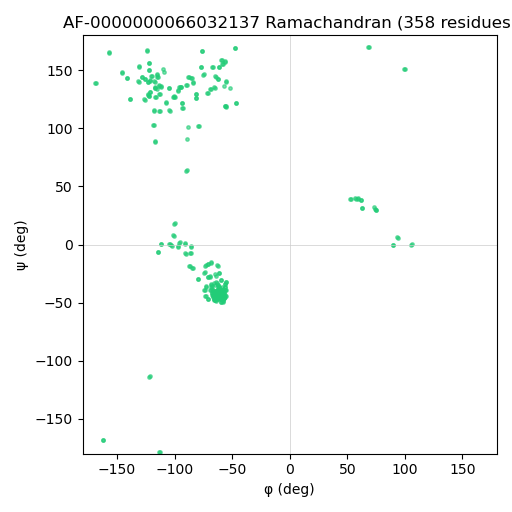17.062 -4.754 1 98.62 93 VAL A O 1
ATOM 676 N N . ILE A 1 94 ? 0.489 -18.125 -5.953 1 98.06 94 ILE A N 1
ATOM 677 C CA . ILE A 1 94 ? 1.033 -19.438 -5.645 1 98.06 94 ILE A CA 1
ATOM 678 C C . ILE A 1 94 ? 1.252 -20.219 -6.941 1 98.06 94 ILE A C 1
ATOM 680 O O . ILE A 1 94 ? 0.482 -20.078 -7.895 1 98.06 94 ILE A O 1
ATOM 684 N N . ASP A 1 95 ? 2.299 -21 -6.992 1 97.06 95 ASP A N 1
ATOM 685 C CA . ASP A 1 95 ? 2.512 -21.875 -8.141 1 97.06 95 ASP A CA 1
ATOM 686 C C . ASP A 1 95 ? 2.373 -23.344 -7.754 1 97.06 95 ASP A C 1
ATOM 688 O O . ASP A 1 95 ? 1.996 -23.656 -6.621 1 97.06 95 ASP A O 1
ATOM 692 N N . ARG A 1 96 ? 2.57 -24.219 -8.703 1 95.94 96 ARG A N 1
ATOM 693 C CA . ARG A 1 96 ? 2.303 -25.641 -8.516 1 95.94 96 ARG A CA 1
ATOM 694 C C . ARG A 1 96 ? 3.334 -26.281 -7.586 1 95.94 96 ARG A C 1
ATOM 696 O O . ARG A 1 96 ? 3.111 -27.359 -7.055 1 95.94 96 ARG A O 1
ATOM 703 N N . LYS A 1 97 ? 4.445 -25.656 -7.363 1 95.06 97 LYS A N 1
ATOM 704 C CA . LYS A 1 97 ? 5.461 -26.141 -6.438 1 95.06 97 LYS A CA 1
ATOM 705 C C . LYS A 1 97 ? 5.172 -25.688 -5.012 1 95.06 97 LYS A C 1
ATOM 707 O O . LYS A 1 97 ? 5.875 -26.062 -4.074 1 95.06 97 LYS A O 1
ATOM 712 N N . GLY A 1 98 ? 4.164 -24.812 -4.859 1 94.81 98 GLY A N 1
ATOM 713 C CA . GLY A 1 98 ? 3.746 -24.375 -3.537 1 94.81 98 GLY A CA 1
ATOM 714 C C . GLY A 1 98 ? 4.41 -23.078 -3.098 1 94.81 98 GLY A C 1
ATOM 715 O O . GLY A 1 98 ? 4.223 -22.641 -1.964 1 94.81 98 GLY A O 1
ATOM 716 N N . LEU A 1 99 ? 5.191 -22.438 -3.973 1 95.38 99 LEU A N 1
ATOM 717 C CA . LEU A 1 99 ? 5.836 -21.172 -3.635 1 95.38 99 LEU A CA 1
ATOM 718 C C . LEU A 1 99 ? 4.812 -20.047 -3.555 1 95.38 99 LEU A C 1
ATOM 720 O O . LEU A 1 99 ? 3.996 -19.875 -4.461 1 95.38 99 LEU A O 1
ATOM 724 N N . ILE A 1 100 ? 4.898 -19.312 -2.443 1 97 100 ILE A N 1
ATOM 725 C CA . ILE A 1 100 ? 3.949 -18.234 -2.203 1 97 100 ILE A CA 1
ATOM 726 C C . ILE A 1 100 ? 4.672 -16.891 -2.256 1 97 100 ILE A C 1
ATOM 728 O O . ILE A 1 100 ? 5.727 -16.719 -1.639 1 97 100 ILE A O 1
ATOM 732 N N . THR A 1 101 ? 4.176 -15.961 -3.01 1 98.25 101 THR A N 1
ATOM 733 C CA . THR A 1 101 ? 4.594 -14.57 -2.973 1 98.25 101 THR A CA 1
ATOM 734 C C . THR A 1 101 ? 3.408 -13.656 -2.678 1 98.25 101 THR A C 1
ATOM 736 O O . THR A 1 101 ? 2.27 -13.977 -3.02 1 98.25 101 THR A O 1
ATOM 739 N N . LEU A 1 102 ? 3.691 -12.539 -2.041 1 98.62 102 LEU A N 1
ATOM 740 C CA . LEU A 1 102 ? 2.65 -11.688 -1.483 1 98.62 102 LEU A CA 1
ATOM 741 C C . LEU A 1 102 ? 2.859 -10.234 -1.9 1 98.62 102 LEU A C 1
ATOM 743 O O . LEU A 1 102 ? 3.984 -9.82 -2.191 1 98.62 102 LEU A O 1
ATOM 747 N N . GLY A 1 103 ? 1.827 -9.508 -1.957 1 98.88 103 GLY A N 1
ATOM 748 C CA . GLY A 1 103 ? 1.813 -8.062 -2.16 1 98.88 103 GLY A CA 1
ATOM 749 C C . GLY A 1 103 ? 0.693 -7.367 -1.415 1 98.88 103 GLY A C 1
ATOM 750 O O . GLY A 1 103 ? -0.364 -7.957 -1.179 1 98.88 103 GLY A O 1
ATOM 751 N N . LEU A 1 104 ? 0.934 -6.156 -0.998 1 98.94 104 LEU A N 1
ATOM 752 C CA . LEU A 1 104 ? -0.074 -5.363 -0.303 1 98.94 104 LEU A CA 1
ATOM 753 C C . LEU A 1 104 ? -0.457 -4.133 -1.122 1 98.94 104 LEU A C 1
ATOM 755 O O . LEU A 1 104 ? 0.392 -3.541 -1.791 1 98.94 104 LEU A O 1
ATOM 759 N N . SER A 1 105 ? -1.668 -3.754 -1.021 1 98.88 105 SER A N 1
ATOM 760 C CA . SER A 1 105 ? -2.145 -2.486 -1.566 1 98.88 105 SER A CA 1
ATOM 761 C C . SER A 1 105 ? -1.723 -1.314 -0.687 1 98.88 105 SER A C 1
ATOM 763 O O . SER A 1 105 ? -1.218 -1.512 0.42 1 98.88 105 SER A O 1
ATOM 765 N N . PRO A 1 106 ? -1.872 -0.088 -1.276 1 98.88 106 PRO A N 1
ATOM 766 C CA . PRO A 1 106 ? -1.892 1.016 -0.313 1 98.88 106 PRO A CA 1
ATOM 767 C C . PRO A 1 106 ? -2.975 0.852 0.75 1 98.88 106 PRO A C 1
ATOM 769 O O . PRO A 1 106 ? -3.908 0.065 0.57 1 98.88 106 PRO A O 1
ATOM 772 N N . ALA A 1 107 ? -2.783 1.503 1.848 1 98.88 107 ALA A N 1
ATOM 773 C CA . ALA A 1 107 ? -3.729 1.358 2.951 1 98.88 107 ALA A CA 1
ATOM 774 C C . ALA A 1 107 ? -4.141 2.721 3.502 1 98.88 107 ALA A C 1
ATOM 776 O O . ALA A 1 107 ? -3.334 3.652 3.543 1 98.88 107 ALA A O 1
ATOM 777 N N . PHE A 1 108 ? -5.363 2.855 3.83 1 98.75 108 PHE A N 1
ATOM 778 C CA . PHE A 1 108 ? -5.918 4.066 4.418 1 98.75 108 PHE A CA 1
ATOM 779 C C . PHE A 1 108 ? -6.566 3.768 5.766 1 98.75 108 PHE A C 1
ATOM 781 O O . PHE A 1 108 ? -6.969 2.633 6.027 1 98.75 108 PHE A O 1
ATOM 788 N N . MET A 1 109 ? -6.672 4.762 6.605 1 98.31 109 MET A N 1
ATOM 789 C CA . MET A 1 109 ? -7.215 4.605 7.953 1 98.31 109 MET A CA 1
ATOM 790 C C . MET A 1 109 ? -8.711 4.305 7.906 1 98.31 109 MET A C 1
ATOM 792 O O . MET A 1 109 ? -9.461 4.957 7.176 1 98.31 109 MET A O 1
ATOM 796 N N . ILE A 1 110 ? -9.086 3.332 8.672 1 97.94 110 ILE A N 1
ATOM 797 C CA . ILE A 1 110 ? -10.5 3.059 8.883 1 97.94 110 ILE A CA 1
ATOM 798 C C . ILE A 1 110 ? -11.055 4.012 9.945 1 97.94 110 ILE A C 1
ATOM 800 O O . ILE A 1 110 ? -10.461 4.172 11.016 1 97.94 110 ILE A O 1
ATOM 804 N N . PRO A 1 111 ? -12.18 4.676 9.641 1 97.38 111 PRO A N 1
ATOM 805 C CA . PRO A 1 111 ? -12.773 5.531 10.672 1 97.38 111 PRO A CA 1
ATOM 806 C C . PRO A 1 111 ? -13.047 4.777 11.977 1 97.38 111 PRO A C 1
ATOM 808 O O . PRO A 1 111 ? -13.523 3.637 11.945 1 97.38 111 PRO A O 1
ATOM 811 N N . PRO A 1 112 ? -12.781 5.453 13.055 1 94.94 112 PRO A N 1
ATOM 812 C CA . PRO A 1 112 ? -12.992 4.793 14.344 1 94.94 112 PRO A CA 1
ATOM 813 C C . PRO A 1 112 ? -14.414 4.262 14.508 1 94.94 112 PRO A C 1
ATOM 815 O O . PRO A 1 112 ? -14.602 3.166 15.047 1 94.94 112 PRO A O 1
ATOM 818 N N . ALA A 1 113 ? -15.398 4.996 14.047 1 94.75 113 ALA A N 1
ATOM 819 C CA . ALA A 1 113 ? -16.797 4.559 14.172 1 94.75 113 ALA A CA 1
ATOM 820 C C . ALA A 1 113 ? -17.016 3.254 13.414 1 94.75 113 ALA A C 1
ATOM 822 O O . ALA A 1 113 ? -17.781 2.389 13.867 1 94.75 113 ALA A O 1
ATOM 823 N N . PHE A 1 114 ? -16.391 3.145 12.266 1 96.69 114 PHE A N 1
ATOM 824 C CA . PHE A 1 114 ? -16.516 1.912 11.5 1 96.69 114 PHE A CA 1
ATOM 825 C C . PHE A 1 114 ? -15.805 0.763 12.203 1 96.69 114 PHE A C 1
ATOM 827 O O . PHE A 1 114 ? -16.312 -0.364 12.227 1 96.69 114 PHE A O 1
ATOM 834 N N . MET A 1 115 ? -14.68 1.064 12.766 1 95.44 115 MET A N 1
ATOM 835 C CA . MET A 1 115 ? -13.914 0.029 13.453 1 95.44 115 MET A CA 1
ATOM 836 C C . MET A 1 115 ? -14.703 -0.533 14.633 1 95.44 115 MET A C 1
ATOM 838 O O . MET A 1 115 ? -14.656 -1.737 14.898 1 95.44 115 MET A O 1
ATOM 842 N N . ARG A 1 116 ? -15.359 0.349 15.305 1 94.81 116 ARG A N 1
ATOM 843 C CA . ARG A 1 116 ? -16.188 -0.096 16.422 1 94.81 116 ARG A CA 1
ATOM 844 C C . ARG A 1 116 ? -17.234 -1.094 15.961 1 94.81 116 ARG A C 1
ATOM 846 O O . ARG A 1 116 ? -17.5 -2.088 16.641 1 94.81 116 ARG A O 1
ATOM 853 N N . GLU A 1 117 ? -17.812 -0.833 14.844 1 94.69 117 GLU A N 1
ATOM 854 C CA . GLU A 1 117 ? -18.812 -1.748 14.297 1 94.69 117 GLU A CA 1
ATOM 855 C C . GLU A 1 117 ? -18.172 -3.072 13.883 1 94.69 117 GLU A C 1
ATOM 857 O O . GLU A 1 117 ? -18.766 -4.137 14.078 1 94.69 117 GLU A O 1
ATOM 862 N N . LEU A 1 118 ? -17.016 -2.994 13.344 1 93.75 118 LEU A N 1
ATOM 863 C CA . LEU A 1 118 ? -16.312 -4.199 12.938 1 93.75 118 LEU A CA 1
ATOM 864 C C . LEU A 1 118 ? -16.016 -5.094 14.141 1 93.75 118 LEU A C 1
ATOM 866 O O . LEU A 1 118 ? -16.094 -6.32 14.031 1 93.75 118 LEU A O 1
ATOM 870 N N . MET A 1 119 ? -15.727 -4.477 15.227 1 91.62 119 MET A N 1
ATOM 871 C CA . MET A 1 119 ? -15.383 -5.207 16.438 1 91.62 119 MET A CA 1
ATOM 872 C C . MET A 1 119 ? -16.594 -5.957 16.984 1 91.62 119 MET A C 1
ATOM 874 O O . MET A 1 119 ? -16.453 -6.875 17.797 1 91.62 119 MET A O 1
ATOM 878 N N . THR A 1 120 ? -17.781 -5.629 16.547 1 91.44 120 THR A N 1
ATOM 879 C CA . THR A 1 120 ? -18.984 -6.312 16.984 1 91.44 120 THR A CA 1
ATOM 880 C C . THR A 1 120 ? -19.375 -7.418 15.992 1 91.44 120 THR A C 1
ATOM 882 O O . THR A 1 120 ? -20.422 -8.039 16.141 1 91.44 120 THR A O 1
ATOM 885 N N . GLY A 1 121 ? -18.562 -7.621 14.922 1 87.06 121 GLY A N 1
ATOM 886 C CA . GLY A 1 121 ? -18.766 -8.742 14.016 1 87.06 121 GLY A CA 1
ATOM 887 C C . GLY A 1 121 ? -19.359 -8.32 12.68 1 87.06 121 GLY A C 1
ATOM 888 O O . GLY A 1 121 ? -19.516 -9.156 11.789 1 87.06 121 GLY A O 1
ATOM 889 N N . LYS A 1 122 ? -19.578 -7.059 12.547 1 90.62 122 LYS A N 1
ATOM 890 C CA . LYS A 1 122 ? -20.109 -6.594 11.266 1 90.62 122 LYS A CA 1
ATOM 891 C C . LYS A 1 122 ? -19.016 -6.539 10.203 1 90.62 122 LYS A C 1
ATOM 893 O O . LYS A 1 122 ? -17.844 -6.352 10.531 1 90.62 122 LYS A O 1
ATOM 898 N N . GLU A 1 123 ? -19.391 -6.691 8.961 1 88.81 123 GLU A N 1
ATOM 899 C CA . GLU A 1 123 ? -18.469 -6.582 7.836 1 88.81 123 GLU A CA 1
ATOM 900 C C . GLU A 1 123 ? -18.297 -5.129 7.398 1 88.81 123 GLU A C 1
ATOM 902 O O . GLU A 1 123 ? -19.266 -4.363 7.391 1 88.81 123 GLU A O 1
ATOM 907 N N . LEU A 1 124 ? -17.141 -4.793 7.012 1 91.44 124 LEU A N 1
ATOM 908 C CA . LEU A 1 124 ? -16.828 -3.412 6.645 1 91.44 124 LEU A CA 1
ATOM 909 C C . LEU A 1 124 ? -17.734 -2.932 5.523 1 91.44 124 LEU A C 1
ATOM 911 O O . LEU A 1 124 ? -18.281 -1.826 5.586 1 91.44 124 LEU A O 1
ATOM 915 N N . ASN A 1 125 ? -17.875 -3.771 4.52 1 89.06 125 ASN A N 1
ATOM 916 C CA . ASN A 1 125 ? -18.719 -3.381 3.391 1 89.06 125 ASN A CA 1
ATOM 917 C C . ASN A 1 125 ? -20.141 -3.055 3.84 1 89.06 125 ASN A C 1
ATOM 919 O O . ASN A 1 125 ? -20.75 -2.117 3.332 1 89.06 125 ASN A O 1
ATOM 923 N N . ASP A 1 126 ? -20.656 -3.816 4.773 1 91.69 126 ASP A N 1
ATOM 924 C CA . ASP A 1 126 ? -22 -3.572 5.293 1 91.69 126 ASP A CA 1
ATOM 925 C C . ASP A 1 126 ? -22.078 -2.229 6.016 1 91.69 126 ASP A C 1
ATOM 927 O O . ASP A 1 126 ? -23.031 -1.474 5.836 1 91.69 126 ASP A O 1
ATOM 931 N N . VAL A 1 127 ? -21.062 -1.995 6.84 1 94.5 127 VAL A N 1
ATOM 932 C CA . VAL A 1 127 ? -21.016 -0.759 7.613 1 94.5 127 VAL A CA 1
ATOM 933 C C . VAL A 1 127 ? -20.938 0.439 6.668 1 94.5 127 VAL A C 1
ATOM 935 O O . VAL A 1 127 ? -21.656 1.428 6.855 1 94.5 127 VAL A O 1
ATOM 938 N N . VAL A 1 128 ? -20.141 0.362 5.66 1 94.5 128 VAL A N 1
ATOM 939 C CA . VAL A 1 128 ? -19.922 1.42 4.68 1 94.5 128 VAL A CA 1
ATOM 940 C C . VAL A 1 128 ? -21.203 1.667 3.891 1 94.5 128 VAL A C 1
ATOM 942 O O . VAL A 1 128 ? -21.625 2.814 3.721 1 94.5 128 VAL A O 1
ATOM 945 N N . GLU A 1 129 ? -21.812 0.643 3.432 1 93.62 129 GLU A N 1
ATOM 946 C CA . GLU A 1 129 ? -23.047 0.753 2.646 1 93.62 129 GLU A CA 1
ATOM 947 C C . GLU A 1 129 ? -24.156 1.404 3.459 1 93.62 129 GLU A C 1
ATOM 949 O O . GLU A 1 129 ? -24.938 2.209 2.932 1 93.62 129 GLU A O 1
ATOM 954 N N . LYS A 1 130 ? -24.266 1.021 4.707 1 93.94 130 LYS A N 1
ATOM 955 C CA . LYS A 1 130 ? -25.266 1.607 5.586 1 93.94 130 LYS A CA 1
ATOM 956 C C . LYS A 1 130 ? -25.016 3.098 5.793 1 93.94 130 LYS A C 1
ATOM 958 O O . LYS A 1 130 ? -25.938 3.908 5.715 1 93.94 130 LYS A O 1
ATOM 963 N N . TYR A 1 131 ? -23.828 3.48 6.023 1 94.81 131 TYR A N 1
ATOM 964 C CA . TYR A 1 131 ? -23.484 4.867 6.297 1 94.81 131 TYR A CA 1
ATOM 965 C C . TYR A 1 131 ? -23.734 5.746 5.074 1 94.81 131 TYR A C 1
ATOM 967 O O . TYR A 1 131 ? -24.312 6.832 5.191 1 94.81 131 TYR A O 1
ATOM 975 N N . TYR A 1 132 ? -23.281 5.297 3.92 1 93.94 132 TYR A N 1
ATOM 976 C CA . TYR A 1 132 ? -23.359 6.117 2.715 1 93.94 132 TYR A CA 1
ATOM 977 C C . TYR A 1 132 ? -24.703 5.934 2.01 1 93.94 132 TYR A C 1
ATOM 979 O O . TYR A 1 132 ? -25.047 6.699 1.106 1 93.94 132 TYR A O 1
ATOM 987 N N . GLY A 1 133 ? -25.359 4.883 2.332 1 93.12 133 GLY A N 1
ATOM 988 C CA . GLY A 1 133 ? -26.625 4.602 1.684 1 93.12 133 GLY A CA 1
ATOM 989 C C . GLY A 1 133 ? -26.469 4.09 0.263 1 93.12 133 GLY A C 1
ATOM 990 O O . GLY A 1 133 ? -27.25 4.453 -0.621 1 93.12 133 GLY A O 1
ATOM 991 N N . VAL A 1 134 ? -25.453 3.443 -0.023 1 89.25 134 VAL A N 1
ATOM 992 C CA . VAL A 1 134 ? -25.172 2.904 -1.348 1 89.25 134 VAL A CA 1
ATOM 993 C C . VAL A 1 134 ? -25.094 1.38 -1.281 1 89.25 134 VAL A C 1
ATOM 995 O O . VAL A 1 134 ? -24.172 0.823 -0.685 1 89.25 134 VAL A O 1
ATOM 998 N N . PRO A 1 135 ? -26.031 0.755 -1.979 1 84.88 135 PRO A N 1
ATOM 999 C CA . PRO A 1 135 ? -26 -0.708 -1.952 1 84.88 135 PRO A CA 1
ATOM 1000 C C . PRO A 1 135 ? -24.891 -1.282 -2.826 1 84.88 135 PRO A C 1
ATOM 1002 O O . PRO A 1 135 ? -24.547 -0.701 -3.857 1 84.88 135 PRO A O 1
ATOM 1005 N N . ASN A 1 136 ? -24.281 -2.318 -2.518 1 80.88 136 ASN A N 1
ATOM 1006 C CA . ASN A 1 136 ? -23.297 -3.096 -3.266 1 80.88 136 ASN A CA 1
ATOM 1007 C C . ASN A 1 136 ? -22.047 -2.281 -3.547 1 80.88 136 ASN A C 1
ATOM 1009 O O . ASN A 1 136 ? -21.453 -2.396 -4.621 1 80.88 136 ASN A O 1
ATOM 1013 N N . ALA A 1 137 ? -21.719 -1.392 -2.658 1 78.5 137 ALA A N 1
ATOM 1014 C CA . ALA A 1 137 ? -20.516 -0.578 -2.814 1 78.5 137 ALA A CA 1
ATOM 1015 C C . ALA A 1 137 ? -19.281 -1.454 -2.961 1 78.5 137 ALA A C 1
ATOM 1017 O O . ALA A 1 137 ? -18.344 -1.113 -3.701 1 78.5 137 ALA A O 1
ATOM 1018 N N . GLY A 1 138 ? -19.234 -2.547 -2.332 1 75.69 138 GLY A N 1
ATOM 1019 C CA . GLY A 1 138 ? -18.094 -3.461 -2.367 1 75.69 138 GLY A CA 1
ATOM 1020 C C . GLY A 1 138 ? -17.844 -4.055 -3.742 1 75.69 138 GLY A C 1
ATOM 1021 O O . GLY A 1 138 ? -16.719 -4.441 -4.066 1 75.69 138 GLY A O 1
ATOM 1022 N N . LYS A 1 139 ? -18.828 -4.156 -4.574 1 76.69 139 LYS A N 1
ATOM 1023 C CA . LYS A 1 139 ? -18.703 -4.688 -5.93 1 76.69 139 LYS A CA 1
ATOM 1024 C C . LYS A 1 139 ? -18.562 -3.561 -6.949 1 76.69 139 LYS A C 1
ATOM 1026 O O . LYS A 1 139 ? -18.234 -3.807 -8.117 1 76.69 139 LYS A O 1
ATOM 1031 N N . GLY A 1 140 ? -18.609 -2.375 -6.449 1 82.75 140 GLY A N 1
ATOM 1032 C CA . GLY A 1 140 ? -18.5 -1.203 -7.305 1 82.75 140 GLY A CA 1
ATOM 1033 C C . GLY A 1 140 ? -17.344 -0.296 -6.938 1 82.75 140 GLY A C 1
ATOM 1034 O O . GLY A 1 140 ? -16.172 -0.696 -7.031 1 82.75 140 GLY A O 1
ATOM 1035 N N . ILE A 1 141 ? -17.766 0.905 -6.469 1 86.19 141 ILE A N 1
ATOM 1036 C CA . ILE A 1 141 ? -16.797 1.967 -6.258 1 86.19 141 ILE A CA 1
ATOM 1037 C C . ILE A 1 141 ? -15.961 1.661 -5.016 1 86.19 141 ILE A C 1
ATOM 1039 O O . ILE A 1 141 ? -14.875 2.213 -4.84 1 86.19 141 ILE A O 1
ATOM 1043 N N . GLY A 1 142 ? -16.453 0.747 -4.125 1 90.94 142 GLY A N 1
ATOM 1044 C CA . GLY A 1 142 ? -15.742 0.354 -2.916 1 90.94 142 GLY A CA 1
ATOM 1045 C C . GLY A 1 142 ? -15.664 1.462 -1.883 1 90.94 142 GLY A C 1
ATOM 1046 O O . GLY A 1 142 ? -16.078 2.592 -2.145 1 90.94 142 GLY A O 1
ATOM 1047 N N . PHE A 1 143 ? -15.219 1.09 -0.683 1 95.5 143 PHE A N 1
ATOM 1048 C CA . PHE A 1 143 ? -15.055 2.039 0.412 1 95.5 143 PHE A CA 1
ATOM 1049 C C . PHE A 1 143 ? -14.156 3.195 -0.002 1 95.5 143 PHE A C 1
ATOM 1051 O O . PHE A 1 143 ? -14.484 4.359 0.224 1 95.5 143 PHE A O 1
ATOM 1058 N N . ILE A 1 144 ? -13.07 2.873 -0.67 1 97.19 144 ILE A N 1
ATOM 1059 C CA . ILE A 1 144 ? -12.094 3.883 -1.053 1 97.19 144 ILE A CA 1
ATOM 1060 C C . ILE A 1 144 ? -12.711 4.848 -2.061 1 97.19 144 ILE A C 1
ATOM 1062 O O . ILE A 1 144 ? -12.422 6.047 -2.041 1 97.19 144 ILE A O 1
ATOM 1066 N N . GLY A 1 145 ? -13.477 4.336 -2.963 1 96.56 145 GLY A N 1
ATOM 1067 C CA . GLY A 1 145 ? -14.172 5.199 -3.908 1 96.56 145 GLY A CA 1
ATOM 1068 C C . GLY A 1 145 ? -15.117 6.172 -3.238 1 96.56 145 GLY A C 1
ATOM 1069 O O . GLY A 1 145 ? -15.172 7.348 -3.609 1 96.56 145 GLY A O 1
ATOM 1070 N N . LEU A 1 146 ? -15.859 5.707 -2.283 1 95.81 146 LEU A N 1
ATOM 1071 C CA . LEU A 1 146 ? -16.766 6.562 -1.529 1 95.81 146 LEU A CA 1
ATOM 1072 C C . LEU A 1 146 ? -15.992 7.578 -0.695 1 95.81 146 LEU A C 1
ATOM 1074 O O . LEU A 1 146 ? -16.312 8.766 -0.697 1 95.81 146 LEU A O 1
ATOM 1078 N N . LEU A 1 147 ? -14.953 7.082 -0.083 1 96.81 147 LEU A N 1
ATOM 1079 C CA . LEU A 1 147 ? -14.133 7.902 0.795 1 96.81 147 LEU A CA 1
ATOM 1080 C C . LEU A 1 147 ? -13.453 9.023 0.013 1 96.81 147 LEU A C 1
ATOM 1082 O O . LEU A 1 147 ? -13.258 10.117 0.539 1 96.81 147 LEU A O 1
ATOM 1086 N N . SER A 1 148 ? -13.109 8.797 -1.238 1 97.88 148 SER A N 1
ATOM 1087 C CA . SER A 1 148 ? -12.352 9.75 -2.045 1 97.88 148 SER A CA 1
ATOM 1088 C C . SER A 1 148 ? -13.25 10.453 -3.053 1 97.88 148 SER A C 1
ATOM 1090 O O . SER A 1 148 ? -12.773 11.195 -3.91 1 97.88 148 SER A O 1
ATOM 1092 N N . ARG A 1 149 ? -14.531 10.102 -3.023 1 96.31 149 ARG A N 1
ATOM 1093 C CA . ARG A 1 149 ? -15.516 10.625 -3.963 1 96.31 149 ARG A CA 1
ATOM 1094 C C . ARG A 1 149 ? -15.133 10.289 -5.398 1 96.31 149 ARG A C 1
ATOM 1096 O O . ARG A 1 149 ? -15.18 11.156 -6.277 1 96.31 149 ARG A O 1
ATOM 1103 N N . GLY A 1 150 ? -14.672 9.18 -5.547 1 96.06 150 GLY A N 1
ATOM 1104 C CA . GLY A 1 150 ? -14.422 8.625 -6.867 1 96.06 150 GLY A CA 1
ATOM 1105 C C . GLY A 1 150 ? -13.039 8.93 -7.395 1 96.06 150 GLY A C 1
ATOM 1106 O O . GLY A 1 150 ? -12.664 8.484 -8.484 1 96.06 150 GLY A O 1
ATOM 1107 N N . LEU A 1 151 ? -12.188 9.656 -6.668 1 97.31 151 LEU A N 1
ATOM 1108 C CA . LEU A 1 151 ? -10.859 10.047 -7.121 1 97.31 151 LEU A CA 1
ATOM 1109 C C . LEU A 1 151 ? -9.914 8.844 -7.129 1 97.31 151 LEU A C 1
ATOM 1111 O O . LEU A 1 151 ? -9 8.773 -7.949 1 97.31 151 LEU A O 1
ATOM 1115 N N . ILE A 1 152 ? -10.086 7.965 -6.16 1 96.75 152 ILE A N 1
ATOM 1116 C CA . ILE A 1 152 ? -9.344 6.711 -6.074 1 96.75 152 ILE A CA 1
ATOM 1117 C C . ILE A 1 152 ? -10.312 5.535 -6.195 1 96.75 152 ILE A C 1
ATOM 1119 O O . ILE A 1 152 ? -11.359 5.52 -5.547 1 96.75 152 ILE A O 1
ATOM 1123 N N . LYS A 1 153 ? -9.922 4.605 -6.992 1 95 153 LYS A N 1
ATOM 1124 C CA . LYS A 1 153 ? -10.82 3.48 -7.25 1 95 153 LYS A CA 1
ATOM 1125 C C . LYS A 1 153 ? -10.289 2.197 -6.617 1 95 153 LYS A C 1
ATOM 1127 O O . LYS A 1 153 ? -9.07 2.012 -6.508 1 95 153 LYS A O 1
ATOM 1132 N N . ARG A 1 154 ? -11.227 1.385 -6.289 1 94.56 154 ARG A N 1
ATOM 1133 C CA . ARG A 1 154 ? -10.883 0.113 -5.66 1 94.56 154 ARG A CA 1
ATOM 1134 C C . ARG A 1 154 ? -10.016 -0.733 -6.582 1 94.56 154 ARG A C 1
ATOM 1136 O O . ARG A 1 154 ? -9.125 -1.454 -6.117 1 94.56 154 ARG A O 1
ATOM 1143 N N . ILE A 1 155 ? -10.227 -0.716 -7.863 1 96.25 155 ILE A N 1
ATOM 1144 C CA . ILE A 1 155 ? -9.461 -1.519 -8.812 1 96.25 155 ILE A CA 1
ATOM 1145 C C . ILE A 1 155 ? -7.984 -1.153 -8.727 1 96.25 155 ILE A C 1
ATOM 1147 O O . ILE A 1 155 ? -7.113 -2.006 -8.922 1 96.25 155 ILE A O 1
ATOM 1151 N N . ASN A 1 156 ? -7.672 0.082 -8.398 1 96.69 156 ASN A N 1
ATOM 1152 C CA . ASN A 1 156 ? -6.281 0.489 -8.25 1 96.69 156 ASN A CA 1
ATOM 1153 C C . ASN A 1 156 ? -5.598 -0.248 -7.105 1 96.69 156 ASN A C 1
ATOM 1155 O O . ASN A 1 156 ? -4.469 -0.721 -7.246 1 96.69 156 ASN A O 1
ATOM 1159 N N . LEU A 1 157 ? -6.336 -0.328 -6.027 1 97.88 157 LEU A N 1
ATOM 1160 C CA . LEU A 1 157 ? -5.785 -1.001 -4.855 1 97.88 157 LEU A CA 1
ATOM 1161 C C . LEU A 1 157 ? -5.555 -2.482 -5.137 1 97.88 157 LEU A C 1
ATOM 1163 O O . LEU A 1 157 ? -4.492 -3.021 -4.82 1 97.88 157 LEU A O 1
ATOM 1167 N N . ASN A 1 158 ? -6.535 -3.117 -5.742 1 98.19 158 ASN A N 1
ATOM 1168 C CA . ASN A 1 158 ? -6.41 -4.531 -6.078 1 98.19 158 ASN A CA 1
ATOM 1169 C C . ASN A 1 158 ? -5.262 -4.777 -7.055 1 98.19 158 ASN A C 1
ATOM 1171 O O . ASN A 1 158 ? -4.48 -5.711 -6.875 1 98.19 158 ASN A O 1
ATOM 1175 N N . THR A 1 159 ? -5.168 -3.957 -8.086 1 98.75 159 THR A N 1
ATOM 1176 C CA . THR A 1 159 ? -4.129 -4.09 -9.102 1 98.75 159 THR A CA 1
ATOM 1177 C C . THR A 1 159 ? -2.742 -3.982 -8.469 1 98.75 159 THR A C 1
ATOM 1179 O O . THR A 1 159 ? -1.859 -4.789 -8.758 1 98.75 159 THR A O 1
ATOM 1182 N N . GLU A 1 160 ? -2.6 -3.035 -7.605 1 98.81 160 GLU A N 1
ATOM 1183 C CA . GLU A 1 160 ? -1.299 -2.785 -6.992 1 98.81 160 GLU A CA 1
ATOM 1184 C C . GLU A 1 160 ? -0.893 -3.934 -6.074 1 98.81 160 GLU A C 1
ATOM 1186 O O . GLU A 1 160 ? 0.267 -4.355 -6.07 1 98.81 160 GLU A O 1
ATOM 1191 N N . ALA A 1 161 ? -1.868 -4.41 -5.316 1 98.94 161 ALA A N 1
ATOM 1192 C CA . ALA A 1 161 ? -1.572 -5.586 -4.508 1 98.94 161 ALA A CA 1
ATOM 1193 C C . ALA A 1 161 ? -1.089 -6.742 -5.375 1 98.94 161 ALA A C 1
ATOM 1195 O O . ALA A 1 161 ? -0.12 -7.426 -5.031 1 98.94 161 ALA A O 1
ATOM 1196 N N . VAL A 1 162 ? -1.705 -6.949 -6.508 1 98.94 162 VAL A N 1
ATOM 1197 C CA . VAL A 1 162 ? -1.429 -8.102 -7.355 1 98.94 162 VAL A CA 1
ATOM 1198 C C . VAL A 1 162 ? -0.053 -7.957 -8 1 98.94 162 VAL A C 1
ATOM 1200 O O . VAL A 1 162 ? 0.752 -8.891 -7.984 1 98.94 162 VAL A O 1
ATOM 1203 N N . TYR A 1 163 ? 0.279 -6.777 -8.57 1 98.88 163 TYR A N 1
ATOM 1204 C CA . TYR A 1 163 ? 1.57 -6.719 -9.25 1 98.88 163 TYR A CA 1
ATOM 1205 C C . TYR A 1 163 ? 2.713 -6.676 -8.242 1 98.88 163 TYR A C 1
ATOM 1207 O O . TYR A 1 163 ? 3.832 -7.09 -8.547 1 98.88 163 TYR A O 1
ATOM 1215 N N . MET A 1 164 ? 2.426 -6.219 -7.039 1 98.94 164 MET A N 1
ATOM 1216 C CA . MET A 1 164 ? 3.441 -6.344 -5.996 1 98.94 164 MET A CA 1
ATOM 1217 C C . MET A 1 164 ? 3.729 -7.812 -5.691 1 98.94 164 MET A C 1
ATOM 1219 O O . MET A 1 164 ? 4.879 -8.188 -5.465 1 98.94 164 MET A O 1
ATOM 1223 N N . ALA A 1 165 ? 2.705 -8.633 -5.668 1 98.81 165 ALA A N 1
ATOM 1224 C CA . ALA A 1 165 ? 2.848 -10.055 -5.387 1 98.81 165 ALA A CA 1
ATOM 1225 C C . ALA A 1 165 ? 3.531 -10.781 -6.543 1 98.81 165 ALA A C 1
ATOM 1227 O O . ALA A 1 165 ? 4.191 -11.805 -6.34 1 98.81 165 ALA A O 1
ATOM 1228 N N . LEU A 1 166 ? 3.4 -10.281 -7.762 1 98.62 166 LEU A N 1
ATOM 1229 C CA . LEU A 1 166 ? 3.938 -10.93 -8.953 1 98.62 166 LEU A CA 1
ATOM 1230 C C . LEU A 1 166 ? 5.402 -10.555 -9.164 1 98.62 166 LEU A C 1
ATOM 1232 O O . LEU A 1 166 ? 6.145 -11.281 -9.828 1 98.62 166 LEU A O 1
ATOM 1236 N N . LEU A 1 167 ? 5.887 -9.477 -8.586 1 98.56 167 LEU A N 1
ATOM 1237 C CA . LEU A 1 167 ? 7.215 -8.93 -8.852 1 98.56 167 LEU A CA 1
ATOM 1238 C C . LEU A 1 167 ? 8.289 -9.969 -8.555 1 98.56 167 LEU A C 1
ATOM 1240 O O . LEU A 1 167 ? 9.18 -10.195 -9.383 1 98.56 167 LEU A O 1
ATOM 1244 N N . PRO A 1 168 ? 8.203 -10.68 -7.418 1 97.88 168 PRO A N 1
ATOM 1245 C CA . PRO A 1 168 ? 9.242 -11.68 -7.156 1 97.88 168 PRO A CA 1
ATOM 1246 C C . PRO A 1 168 ? 9.258 -12.797 -8.195 1 97.88 168 PRO A C 1
ATOM 1248 O O . PRO A 1 168 ? 10.266 -13.492 -8.344 1 97.88 168 PRO A O 1
ATOM 1251 N N . ARG A 1 169 ? 8.141 -12.938 -8.953 1 96.88 169 ARG A N 1
ATOM 1252 C CA . ARG A 1 169 ? 7.996 -14.055 -9.891 1 96.88 169 ARG A CA 1
ATOM 1253 C C . ARG A 1 169 ? 8.531 -13.68 -11.266 1 96.88 169 ARG A C 1
ATOM 1255 O O . ARG A 1 169 ? 8.641 -14.531 -12.148 1 96.88 169 ARG A O 1
ATOM 1262 N N . MET A 1 170 ? 8.859 -12.445 -11.438 1 97.31 170 MET A N 1
ATOM 1263 C CA . MET A 1 170 ? 9.375 -12.031 -12.742 1 97.31 170 MET A CA 1
ATOM 1264 C C . MET A 1 170 ? 10.672 -12.75 -13.07 1 97.31 170 MET A C 1
ATOM 1266 O O . MET A 1 170 ? 11.516 -12.961 -12.195 1 97.31 170 MET A O 1
ATOM 1270 N N . PRO A 1 171 ? 10.867 -13.109 -14.312 1 94.88 171 PRO A N 1
ATOM 1271 C CA . PRO A 1 171 ? 12.031 -13.914 -14.688 1 94.88 171 PRO A CA 1
ATOM 1272 C C . PRO A 1 171 ? 13.352 -13.273 -14.25 1 94.88 171 PRO A C 1
ATOM 1274 O O . PRO A 1 171 ? 14.273 -13.984 -13.852 1 94.88 171 PRO A O 1
ATOM 1277 N N . TRP A 1 172 ? 13.461 -12.016 -14.219 1 95.5 172 TRP A N 1
ATOM 1278 C CA . TRP A 1 172 ? 14.703 -11.328 -13.891 1 95.5 172 TRP A CA 1
ATOM 1279 C C . TRP A 1 172 ? 14.859 -11.172 -12.383 1 95.5 172 TRP A C 1
ATOM 1281 O O . TRP A 1 172 ? 15.867 -10.648 -11.906 1 95.5 172 TRP A O 1
ATOM 1291 N N . ASN A 1 173 ? 13.898 -11.625 -11.609 1 96.75 173 ASN A N 1
ATOM 1292 C CA . ASN A 1 173 ? 13.953 -11.484 -10.156 1 96.75 173 ASN A CA 1
ATOM 1293 C C . ASN A 1 173 ? 14.062 -12.844 -9.469 1 96.75 173 ASN A C 1
ATOM 1295 O O . ASN A 1 173 ? 14.258 -12.922 -8.258 1 96.75 173 ASN A O 1
ATOM 1299 N N . LYS A 1 174 ? 13.961 -13.938 -10.18 1 90.62 174 LYS A N 1
ATOM 1300 C CA . LYS A 1 174 ? 13.844 -15.266 -9.594 1 90.62 174 LYS A CA 1
ATOM 1301 C C . LYS A 1 174 ? 15.039 -15.578 -8.695 1 90.62 174 LYS A C 1
ATOM 1303 O O . LYS A 1 174 ? 14.883 -16.109 -7.598 1 90.62 174 LYS A O 1
ATOM 1308 N N . ASP A 1 175 ? 16.219 -15.281 -9.156 1 91.62 175 ASP A N 1
ATOM 1309 C CA . ASP A 1 175 ? 17.422 -15.578 -8.398 1 91.62 175 ASP A CA 1
ATOM 1310 C C . ASP A 1 175 ? 17.516 -14.719 -7.137 1 91.62 175 ASP A C 1
ATOM 1312 O O . ASP A 1 175 ? 17.969 -15.18 -6.09 1 91.62 175 ASP A O 1
ATOM 1316 N N . LEU A 1 176 ? 17.062 -13.531 -7.301 1 94.56 176 LEU A N 1
ATOM 1317 C CA . LEU A 1 176 ? 17.094 -12.578 -6.195 1 94.56 176 LEU A CA 1
ATOM 1318 C C . LEU A 1 176 ? 16.25 -13.062 -5.027 1 94.56 176 LEU A C 1
ATOM 1320 O O . LEU A 1 176 ? 16.609 -12.867 -3.865 1 94.56 176 LEU A O 1
ATOM 1324 N N . TYR A 1 177 ? 15.18 -13.719 -5.371 1 95.25 177 TYR A N 1
ATOM 1325 C CA . TYR A 1 177 ? 14.25 -14.148 -4.336 1 95.25 177 TYR A CA 1
ATOM 1326 C C . TYR A 1 177 ? 14.438 -15.633 -4.016 1 95.25 177 TYR A C 1
ATOM 1328 O O . TYR A 1 177 ? 13.633 -16.219 -3.299 1 95.25 177 TYR A O 1
ATOM 1336 N N . GLU A 1 178 ? 15.484 -16.203 -4.594 1 88.12 178 GLU A N 1
ATOM 1337 C CA . GLU A 1 178 ? 15.844 -17.609 -4.359 1 88.12 178 GLU A CA 1
ATOM 1338 C C . GLU A 1 178 ? 14.688 -18.547 -4.703 1 88.12 178 GLU A C 1
ATOM 1340 O O . GLU A 1 178 ? 14.359 -19.453 -3.932 1 88.12 178 GLU A O 1
ATOM 1345 N N . LEU A 1 179 ? 14.07 -18.172 -5.773 1 80 179 LEU A N 1
ATOM 1346 C CA . LEU A 1 179 ? 12.953 -19 -6.215 1 80 179 LEU A CA 1
ATOM 1347 C C . LEU A 1 179 ? 13.43 -20.109 -7.137 1 80 179 LEU A C 1
ATOM 1349 O O . LEU A 1 179 ? 14.305 -19.906 -7.977 1 80 179 LEU A O 1
ATOM 1353 N N . SER A 1 180 ? 13.539 -21.297 -6.523 1 66.06 180 SER A N 1
ATOM 1354 C CA . SER A 1 180 ? 14.031 -22.453 -7.266 1 66.06 180 SER A CA 1
ATOM 1355 C C . SER A 1 180 ? 13.172 -22.719 -8.5 1 66.06 180 SER A C 1
ATOM 1357 O O . SER A 1 180 ? 11.969 -22.469 -8.484 1 66.06 180 SER A O 1
ATOM 1359 N N . ASP A 1 181 ? 13.859 -23.016 -9.688 1 57.56 181 ASP A N 1
ATOM 1360 C CA . ASP A 1 181 ? 13.133 -23.547 -10.844 1 57.56 181 ASP A CA 1
ATOM 1361 C C . ASP A 1 181 ? 12.477 -24.891 -10.523 1 57.56 181 ASP A C 1
ATOM 1363 O O . ASP A 1 181 ? 13 -25.656 -9.719 1 57.56 181 ASP A O 1
ATOM 1367 N N . MET B 1 1 ? -3.521 26.172 0.128 1 94 1 MET B N 1
ATOM 1368 C CA . MET B 1 1 ? -2.98 25.906 1.459 1 94 1 MET B CA 1
ATOM 1369 C C . MET B 1 1 ? -1.502 25.547 1.385 1 94 1 MET B C 1
ATOM 1371 O O . MET B 1 1 ? -1.022 25.094 0.344 1 94 1 MET B O 1
ATOM 1375 N N . LYS B 1 2 ? -0.746 25.844 2.445 1 97.38 2 LYS B N 1
ATOM 1376 C CA . LYS B 1 2 ? 0.675 25.516 2.508 1 97.38 2 LYS B CA 1
ATOM 1377 C C . LYS B 1 2 ? 0.905 24.203 3.266 1 97.38 2 LYS B C 1
ATOM 1379 O O . LYS B 1 2 ? 0.343 24 4.344 1 97.38 2 LYS B O 1
ATOM 1384 N N . VAL B 1 3 ? 1.733 23.391 2.611 1 98.5 3 VAL B N 1
ATOM 1385 C CA . VAL B 1 3 ? 2.086 22.109 3.217 1 98.5 3 VAL B CA 1
ATOM 1386 C C . VAL B 1 3 ? 3.602 22.016 3.375 1 98.5 3 VAL B C 1
ATOM 1388 O O . VAL B 1 3 ? 4.348 22.234 2.416 1 98.5 3 VAL B O 1
ATOM 1391 N N . ALA B 1 4 ? 4.016 21.703 4.578 1 98.88 4 ALA B N 1
ATOM 1392 C CA . ALA B 1 4 ? 5.441 21.531 4.852 1 98.88 4 ALA B CA 1
ATOM 1393 C C . ALA B 1 4 ? 5.844 20.062 4.746 1 98.88 4 ALA B C 1
ATOM 1395 O O . ALA B 1 4 ? 5.137 19.188 5.234 1 98.88 4 ALA B O 1
ATOM 1396 N N . LEU B 1 5 ? 6.945 19.797 4.094 1 98.88 5 LEU B N 1
ATOM 1397 C CA . LEU B 1 5 ? 7.473 18.438 3.941 1 98.88 5 LEU B CA 1
ATOM 1398 C C . LEU B 1 5 ? 8.891 18.344 4.488 1 98.88 5 LEU B C 1
ATOM 1400 O O . LEU B 1 5 ? 9.758 19.141 4.109 1 98.88 5 LEU B O 1
ATOM 1404 N N . ALA B 1 6 ? 9.148 17.344 5.355 1 97.75 6 ALA B N 1
ATOM 1405 C CA . ALA B 1 6 ? 10.477 17.172 5.922 1 97.75 6 ALA B CA 1
ATOM 1406 C C . ALA B 1 6 ? 11.328 16.25 5.043 1 97.75 6 ALA B C 1
ATOM 1408 O O . ALA B 1 6 ? 11.82 15.219 5.504 1 97.75 6 ALA B O 1
ATOM 1409 N N . SER B 1 7 ? 11.609 16.609 3.861 1 95.94 7 SER B N 1
ATOM 1410 C CA . SER B 1 7 ? 12.5 15.969 2.889 1 95.94 7 SER B CA 1
ATOM 1411 C C . SER B 1 7 ? 12.758 16.891 1.699 1 95.94 7 SER B C 1
ATOM 1413 O O . SER B 1 7 ? 11.828 17.484 1.153 1 95.94 7 SER B O 1
ATOM 1415 N N . ARG B 1 8 ? 13.93 16.953 1.22 1 94.62 8 ARG B N 1
ATOM 1416 C CA . ARG B 1 8 ? 14.273 17.719 0.02 1 94.62 8 ARG B CA 1
ATOM 1417 C C . ARG B 1 8 ? 14.438 16.797 -1.184 1 94.62 8 ARG B C 1
ATOM 1419 O O . ARG B 1 8 ? 14.789 17.25 -2.275 1 94.62 8 ARG B O 1
ATOM 1426 N N . ASN B 1 9 ? 14.258 15.469 -0.938 1 91.88 9 ASN B N 1
ATOM 1427 C CA . ASN B 1 9 ? 14.266 14.523 -2.055 1 91.88 9 ASN B CA 1
ATOM 1428 C C . ASN B 1 9 ? 13.234 14.906 -3.113 1 91.88 9 ASN B C 1
ATOM 1430 O O . ASN B 1 9 ? 12.039 14.977 -2.824 1 91.88 9 ASN B O 1
ATOM 1434 N N . PRO B 1 10 ? 13.672 15.195 -4.34 1 93.06 10 PRO B N 1
ATOM 1435 C CA . PRO B 1 10 ? 12.742 15.656 -5.371 1 93.06 10 PRO B CA 1
ATOM 1436 C C . PRO B 1 10 ? 11.586 14.688 -5.598 1 93.06 10 PRO B C 1
ATOM 1438 O O . PRO B 1 10 ? 10.461 15.117 -5.871 1 93.06 10 PRO B O 1
ATOM 1441 N N . SER B 1 11 ? 11.867 13.43 -5.512 1 92.44 11 SER B N 1
ATOM 1442 C CA . SER B 1 11 ? 10.82 12.43 -5.715 1 92.44 11 SER B CA 1
ATOM 1443 C C . SER B 1 11 ? 9.727 12.5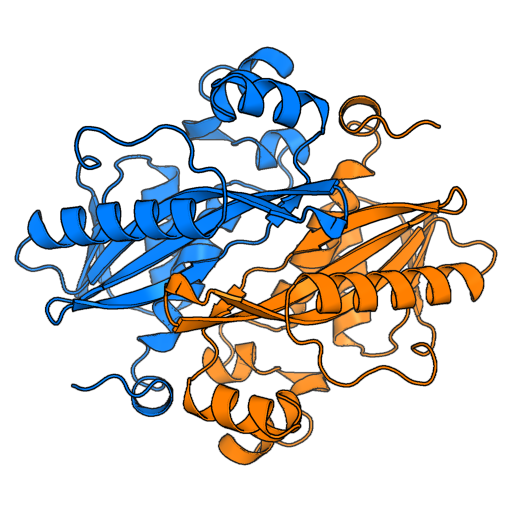55 -4.656 1 92.44 11 SER B C 1
ATOM 1445 O O . SER B 1 11 ? 8.547 12.406 -4.957 1 92.44 11 SER B O 1
ATOM 1447 N N . LYS B 1 12 ? 10.125 12.844 -3.428 1 96.75 12 LYS B N 1
ATOM 1448 C CA . LYS B 1 12 ? 9.148 12.992 -2.355 1 96.75 12 LYS B CA 1
ATOM 1449 C C . LYS B 1 12 ? 8.383 14.305 -2.486 1 96.75 12 LYS B C 1
ATOM 1451 O O . LYS B 1 12 ? 7.176 14.359 -2.23 1 96.75 12 LYS B O 1
ATOM 1456 N N . VAL B 1 13 ? 9.047 15.359 -2.857 1 97.88 13 VAL B N 1
ATOM 1457 C CA . VAL B 1 13 ? 8.375 16.641 -3.08 1 97.88 13 VAL B CA 1
ATOM 1458 C C . VAL B 1 13 ? 7.32 16.484 -4.172 1 97.88 13 VAL B C 1
ATOM 1460 O O . VAL B 1 13 ? 6.16 16.859 -3.982 1 97.88 13 VAL B O 1
ATOM 1463 N N . LYS B 1 14 ? 7.703 15.891 -5.281 1 97.62 14 LYS B N 1
ATOM 1464 C CA . LYS B 1 14 ? 6.781 15.68 -6.395 1 97.62 14 LYS B CA 1
ATOM 1465 C C . LYS B 1 14 ? 5.613 14.789 -5.977 1 97.62 14 LYS B C 1
ATOM 1467 O O . LYS B 1 14 ? 4.488 14.977 -6.441 1 97.62 14 LYS B O 1
ATOM 1472 N N . ALA B 1 15 ? 5.93 13.812 -5.18 1 98.25 15 ALA B N 1
ATOM 1473 C CA . ALA B 1 15 ? 4.887 12.906 -4.699 1 98.25 15 ALA B CA 1
ATOM 1474 C C . ALA B 1 15 ? 3.811 13.672 -3.932 1 98.25 15 ALA B C 1
ATOM 1476 O O . ALA B 1 15 ? 2.615 13.43 -4.117 1 98.25 15 ALA B O 1
ATOM 1477 N N . VAL B 1 16 ? 4.223 14.555 -3.062 1 98.81 16 VAL B N 1
ATOM 1478 C CA . VAL B 1 16 ? 3.266 15.344 -2.293 1 98.81 16 VAL B CA 1
ATOM 1479 C C . VAL B 1 16 ? 2.463 16.234 -3.23 1 98.81 16 VAL B C 1
ATOM 1481 O O . VAL B 1 16 ? 1.24 16.344 -3.107 1 98.81 16 VAL B O 1
ATOM 1484 N N . GLU B 1 17 ? 3.111 16.875 -4.145 1 98.75 17 GLU B N 1
ATOM 1485 C CA . GLU B 1 17 ? 2.43 17.719 -5.121 1 98.75 17 GLU B CA 1
ATOM 1486 C C . GLU B 1 17 ? 1.396 16.922 -5.91 1 98.75 17 GLU B C 1
ATOM 1488 O O . GLU B 1 17 ? 0.273 17.375 -6.121 1 98.75 17 GLU B O 1
ATOM 1493 N N . GLU B 1 18 ? 1.791 15.758 -6.344 1 98.62 18 GLU B N 1
ATOM 1494 C CA . GLU B 1 18 ? 0.886 14.898 -7.098 1 98.62 18 GLU B CA 1
ATOM 1495 C C . GLU B 1 18 ? -0.307 14.469 -6.246 1 98.62 18 GLU B C 1
ATOM 1497 O O . GLU B 1 18 ? -1.435 14.398 -6.742 1 98.62 18 GLU B O 1
ATOM 1502 N N . ALA B 1 19 ? -0.051 14.141 -5.02 1 98.81 19 ALA B N 1
ATOM 1503 C CA . ALA B 1 19 ? -1.139 13.766 -4.121 1 98.81 19 ALA B CA 1
ATOM 1504 C C . ALA B 1 19 ? -2.146 14.898 -3.973 1 98.81 19 ALA B C 1
ATOM 1506 O O . ALA B 1 19 ? -3.357 14.672 -4.016 1 98.81 19 ALA B O 1
ATOM 1507 N N . LEU B 1 20 ? -1.637 16.141 -3.799 1 98.69 20 LEU B N 1
ATOM 1508 C CA . LEU B 1 20 ? -2.52 17.297 -3.711 1 98.69 20 LEU B CA 1
ATOM 1509 C C . LEU B 1 20 ? -3.35 17.438 -4.984 1 98.69 20 LEU B C 1
ATOM 1511 O O . LEU B 1 20 ? -4.551 17.703 -4.918 1 98.69 20 LEU B O 1
ATOM 1515 N N . ARG B 1 21 ? -2.717 17.219 -6.082 1 98.56 21 ARG B N 1
ATOM 1516 C CA . ARG B 1 21 ? -3.406 17.328 -7.363 1 98.56 21 ARG B CA 1
ATOM 1517 C C . ARG B 1 21 ? -4.504 16.266 -7.484 1 98.56 21 ARG B C 1
ATOM 1519 O O . ARG B 1 21 ? -5.629 16.578 -7.871 1 98.56 21 ARG B O 1
ATOM 1526 N N . ILE B 1 22 ? -4.199 15.078 -7.184 1 98.19 22 ILE B N 1
ATOM 1527 C CA . ILE B 1 22 ? -5.133 13.969 -7.289 1 98.19 22 ILE B CA 1
ATOM 1528 C C . ILE B 1 22 ? -6.371 14.242 -6.438 1 98.19 22 ILE B C 1
ATOM 1530 O O . ILE B 1 22 ? -7.496 13.969 -6.855 1 98.19 22 ILE B O 1
ATOM 1534 N N . LEU B 1 23 ? -6.145 14.844 -5.285 1 98.19 23 LEU B N 1
ATOM 1535 C CA . LEU B 1 23 ? -7.246 15.078 -4.355 1 98.19 23 LEU B CA 1
ATOM 1536 C C . LEU B 1 23 ? -7.887 16.438 -4.602 1 98.19 23 LEU B C 1
ATOM 1538 O O . LEU B 1 23 ? -8.758 16.859 -3.844 1 98.19 23 LEU B O 1
ATOM 1542 N N . ASN B 1 24 ? -7.418 17.172 -5.559 1 97.88 24 ASN B N 1
ATOM 1543 C CA . ASN B 1 24 ? -7.91 18.5 -5.918 1 97.88 24 ASN B CA 1
ATOM 1544 C C . ASN B 1 24 ? -7.738 19.5 -4.77 1 97.88 24 ASN B C 1
ATOM 1546 O O . ASN B 1 24 ? -8.648 20.266 -4.469 1 97.88 24 ASN B O 1
ATOM 1550 N N . ILE B 1 25 ? -6.641 19.328 -4.137 1 97.5 25 ILE B N 1
ATOM 1551 C CA . ILE B 1 25 ? -6.312 20.266 -3.074 1 97.5 25 ILE B CA 1
ATOM 1552 C C . ILE B 1 25 ? -5.438 21.391 -3.633 1 97.5 25 ILE B C 1
ATOM 1554 O O . ILE B 1 25 ? -4.387 21.141 -4.227 1 97.5 25 ILE B O 1
ATOM 1558 N N . ASN B 1 26 ? -5.926 22.531 -3.484 1 97.12 26 ASN B N 1
ATOM 1559 C CA . ASN B 1 26 ? -5.121 23.688 -3.867 1 97.12 26 ASN B CA 1
ATOM 1560 C C . ASN B 1 26 ? -4.082 24.031 -2.801 1 97.12 26 ASN B C 1
ATOM 1562 O O . ASN B 1 26 ? -4.426 24.547 -1.738 1 97.12 26 ASN B O 1
ATOM 1566 N N . GLY B 1 27 ? -2.855 23.641 -3.066 1 96.56 27 GLY B N 1
ATOM 1567 C CA . GLY B 1 27 ? -1.812 23.875 -2.084 1 96.56 27 GLY B CA 1
ATOM 1568 C C . GLY B 1 27 ? -0.419 23.906 -2.684 1 96.56 27 GLY B C 1
ATOM 1569 O O . GLY B 1 27 ? -0.229 23.516 -3.84 1 96.56 27 GLY B O 1
ATOM 1570 N N . THR B 1 28 ? 0.532 24.422 -1.914 1 97.81 28 THR B N 1
ATOM 1571 C CA . THR B 1 28 ? 1.946 24.469 -2.27 1 97.81 28 THR B CA 1
ATOM 1572 C C . THR B 1 28 ? 2.785 23.703 -1.253 1 97.81 28 THR B C 1
ATOM 1574 O O . THR B 1 28 ? 2.488 23.719 -0.056 1 97.81 28 THR B O 1
ATOM 1577 N N . VAL B 1 29 ? 3.793 23.094 -1.791 1 98.69 29 VAL B N 1
ATOM 1578 C CA . VAL B 1 29 ? 4.676 22.312 -0.94 1 98.69 29 VAL B CA 1
ATOM 1579 C C . VAL B 1 29 ? 5.945 23.094 -0.631 1 98.69 29 VAL B C 1
ATOM 1581 O O . VAL B 1 29 ? 6.594 23.625 -1.54 1 98.69 29 VAL B O 1
ATOM 1584 N N . GLU B 1 30 ? 6.238 23.219 0.565 1 98.69 30 GLU B N 1
ATOM 1585 C CA . GLU B 1 30 ? 7.516 23.766 1.007 1 98.69 30 GLU B CA 1
ATOM 1586 C C . GLU B 1 30 ? 8.359 22.703 1.7 1 98.69 30 GLU B C 1
ATOM 1588 O O . GLU B 1 30 ? 8 22.219 2.777 1 98.69 30 GLU B O 1
ATOM 1593 N N . ALA B 1 31 ? 9.453 22.391 1.088 1 98.44 31 ALA B N 1
ATOM 1594 C CA . ALA B 1 31 ? 10.328 21.344 1.591 1 98.44 31 ALA B CA 1
ATOM 1595 C C . ALA B 1 31 ? 11.359 21.891 2.566 1 98.44 31 ALA B C 1
ATOM 1597 O O . ALA B 1 31 ? 11.898 22.984 2.352 1 98.44 31 ALA B O 1
ATOM 1598 N N . VAL B 1 32 ? 11.555 21.172 3.623 1 98.06 32 VAL B N 1
ATOM 1599 C CA . VAL B 1 32 ? 12.617 21.5 4.566 1 98.06 32 VAL B CA 1
ATOM 1600 C C . VAL B 1 32 ? 13.539 20.297 4.746 1 98.06 32 VAL B C 1
ATOM 1602 O O . VAL B 1 32 ? 13.219 19.188 4.309 1 98.06 32 VAL B O 1
ATOM 1605 N N . ASP B 1 33 ? 14.68 20.5 5.348 1 96.06 33 ASP B N 1
ATOM 1606 C CA . ASP B 1 33 ? 15.586 19.391 5.656 1 96.06 33 ASP B CA 1
ATOM 1607 C C . ASP B 1 33 ? 14.953 18.422 6.66 1 96.06 33 ASP B C 1
ATOM 1609 O O . ASP B 1 33 ? 14.164 18.844 7.516 1 96.06 33 ASP B O 1
ATOM 1613 N N . PRO B 1 34 ? 15.25 17.141 6.469 1 94.38 34 PRO B N 1
ATOM 1614 C CA . PRO B 1 34 ? 14.797 16.234 7.523 1 94.38 34 PRO B CA 1
ATOM 1615 C C . PRO B 1 34 ? 15.383 16.578 8.891 1 94.38 34 PRO B C 1
ATOM 1617 O O . PRO B 1 34 ? 16.359 17.312 8.977 1 94.38 34 PRO B O 1
ATOM 1620 N N . PRO B 1 35 ? 14.711 16.109 9.93 1 93.62 35 PRO B N 1
ATOM 1621 C CA . PRO B 1 35 ? 15.273 16.359 11.258 1 93.62 35 PRO B CA 1
ATOM 1622 C C . PRO B 1 35 ? 16.656 15.734 11.445 1 93.62 35 PRO B C 1
ATOM 1624 O O . PRO B 1 35 ? 16.953 14.719 10.828 1 93.62 35 PRO B O 1
ATOM 1627 N N . PRO B 1 36 ? 17.359 16.344 12.273 1 87.5 36 PRO B N 1
ATOM 1628 C CA . PRO B 1 36 ? 18.672 15.766 12.562 1 87.5 36 PRO B CA 1
ATOM 1629 C C . PRO B 1 36 ? 18.578 14.43 13.297 1 87.5 36 PRO B C 1
ATOM 1631 O O . PRO B 1 36 ? 17.594 14.172 13.992 1 87.5 36 PRO B O 1
ATOM 1634 N N . GLY B 1 37 ? 19.562 13.523 13.172 1 79.81 37 GLY B N 1
ATOM 1635 C CA . GLY B 1 37 ? 19.641 12.266 13.898 1 79.81 37 GLY B CA 1
ATOM 1636 C C . GLY B 1 37 ? 18.656 11.227 13.406 1 79.81 37 GLY B C 1
ATOM 1637 O O . GLY B 1 37 ? 18.109 10.453 14.203 1 79.81 37 GLY B O 1
ATOM 1638 N N . ILE B 1 38 ? 18.391 11.297 12.234 1 69.56 38 ILE B N 1
ATOM 1639 C CA . ILE B 1 38 ? 17.438 10.344 11.672 1 69.56 38 ILE B CA 1
ATOM 1640 C C . ILE B 1 38 ? 17.906 8.914 11.945 1 69.56 38 ILE B C 1
ATOM 1642 O O . ILE B 1 38 ? 19.047 8.57 11.648 1 69.56 38 ILE B O 1
ATOM 1646 N N . PRO B 1 39 ? 17.094 8.281 12.617 1 68.31 39 PRO B N 1
ATOM 1647 C CA . PRO B 1 39 ? 17.469 6.895 12.898 1 68.31 39 PRO B CA 1
ATOM 1648 C C . PRO B 1 39 ? 17.688 6.078 11.625 1 68.31 39 PRO B C 1
ATOM 1650 O O . PRO B 1 39 ? 17.234 6.465 10.547 1 68.31 39 PRO B O 1
ATOM 1653 N N . PRO B 1 40 ? 18.516 5.047 11.852 1 75.5 40 PRO B N 1
ATOM 1654 C CA . PRO B 1 40 ? 18.656 4.09 10.758 1 75.5 40 PRO B CA 1
ATOM 1655 C C . PRO B 1 40 ? 17.312 3.662 10.164 1 75.5 40 PRO B C 1
ATOM 1657 O O . PRO B 1 40 ? 16.266 4.02 10.688 1 75.5 40 PRO B O 1
ATOM 1660 N N . GLU B 1 41 ? 17.375 3.004 9.078 1 83.25 41 GLU B N 1
ATOM 1661 C CA . GLU B 1 41 ? 16.172 2.451 8.438 1 83.25 41 GLU B CA 1
ATOM 1662 C C . GLU B 1 41 ? 15.289 1.735 9.453 1 83.25 41 GLU B C 1
ATOM 1664 O O . GLU B 1 41 ? 15.734 0.805 10.125 1 83.25 41 GLU B O 1
ATOM 1669 N N . PRO B 1 42 ? 14.078 2.193 9.562 1 91.69 42 PRO B N 1
ATOM 1670 C CA . PRO B 1 42 ? 13.188 1.609 10.562 1 91.69 42 PRO B CA 1
ATOM 1671 C C . PRO B 1 42 ? 12.844 0.149 10.273 1 91.69 42 PRO B C 1
ATOM 1673 O O . PRO B 1 42 ? 12.602 -0.214 9.117 1 91.69 42 PRO B O 1
ATOM 1676 N N . MET B 1 43 ? 12.898 -0.643 11.344 1 92.75 43 MET B N 1
ATOM 1677 C CA . MET B 1 43 ? 12.461 -2.035 11.32 1 92.75 43 MET B CA 1
ATOM 1678 C C . MET B 1 43 ? 11.109 -2.193 12.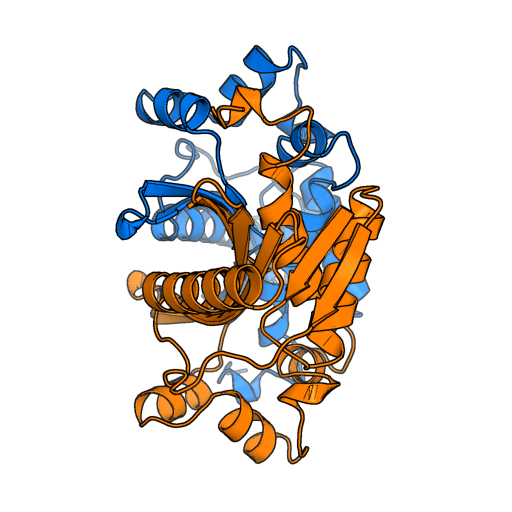016 1 92.75 43 MET B C 1
ATOM 1680 O O . MET B 1 43 ? 10.992 -1.92 13.211 1 92.75 43 MET B O 1
ATOM 1684 N N . GLY B 1 44 ? 10.141 -2.582 11.211 1 94.12 44 GLY B N 1
ATOM 1685 C CA . GLY B 1 44 ? 8.789 -2.668 11.742 1 94.12 44 GLY B CA 1
ATOM 1686 C C . GLY B 1 44 ? 7.93 -1.466 11.391 1 94.12 44 GLY B C 1
ATOM 1687 O O . GLY B 1 44 ? 8.43 -0.343 11.305 1 94.12 44 GLY B O 1
ATOM 1688 N N . LEU B 1 45 ? 6.676 -1.761 11.312 1 96.5 45 LEU B N 1
ATOM 1689 C CA . LEU B 1 45 ? 5.738 -0.721 10.898 1 96.5 45 LEU B CA 1
ATOM 1690 C C . LEU B 1 45 ? 5.672 0.394 11.938 1 96.5 45 LEU B C 1
ATOM 1692 O O . LEU B 1 45 ? 5.617 1.574 11.586 1 96.5 45 LEU B O 1
ATOM 1696 N N . GLU B 1 46 ? 5.648 0.03 13.234 1 95.88 46 GLU B N 1
ATOM 1697 C CA . GLU B 1 46 ? 5.586 1.031 14.297 1 95.88 46 GLU B CA 1
ATOM 1698 C C . GLU B 1 46 ? 6.758 2.004 14.203 1 95.88 46 GLU B C 1
ATOM 1700 O O . GLU B 1 46 ? 6.574 3.219 14.305 1 95.88 46 GLU B O 1
ATOM 1705 N N . ALA B 1 47 ? 7.934 1.46 14.016 1 95.25 47 ALA B N 1
ATOM 1706 C CA . ALA B 1 47 ? 9.125 2.297 13.891 1 95.25 47 ALA B CA 1
ATOM 1707 C C . ALA B 1 47 ? 9.039 3.193 12.664 1 95.25 47 ALA B C 1
ATOM 1709 O O . ALA B 1 47 ? 9.461 4.352 12.695 1 95.25 47 ALA B O 1
ATOM 1710 N N . THR B 1 48 ? 8.555 2.688 11.578 1 96.81 48 THR B N 1
ATOM 1711 C CA . THR B 1 48 ? 8.414 3.453 10.344 1 96.81 48 THR B CA 1
ATOM 1712 C C . THR B 1 48 ? 7.418 4.594 10.523 1 96.81 48 THR B C 1
ATOM 1714 O O . THR B 1 48 ? 7.664 5.719 10.086 1 96.81 48 THR B O 1
ATOM 1717 N N . VAL B 1 49 ? 6.305 4.277 11.188 1 97.38 49 VAL B N 1
ATOM 1718 C CA . VAL B 1 49 ? 5.297 5.293 11.469 1 97.38 49 VAL B CA 1
ATOM 1719 C C . VAL B 1 49 ? 5.898 6.379 12.359 1 97.38 49 VAL B C 1
ATOM 1721 O O . VAL B 1 49 ? 5.711 7.574 12.102 1 97.38 49 VAL B O 1
ATOM 1724 N N . ASN B 1 50 ? 6.578 5.988 13.375 1 95.94 50 ASN B N 1
ATOM 1725 C CA . ASN B 1 50 ? 7.219 6.961 14.25 1 95.94 50 ASN B CA 1
ATOM 1726 C C . ASN B 1 50 ? 8.164 7.875 13.477 1 95.94 50 ASN B C 1
ATOM 1728 O O . ASN B 1 50 ? 8.188 9.086 13.703 1 95.94 50 ASN B O 1
ATOM 1732 N N . GLY B 1 51 ? 8.938 7.273 12.594 1 95.81 51 GLY B N 1
ATOM 1733 C CA . GLY B 1 51 ? 9.812 8.078 11.766 1 95.81 51 GLY B CA 1
ATOM 1734 C C . GLY B 1 51 ? 9.062 9.102 10.922 1 95.81 51 GLY B C 1
ATOM 1735 O O . GLY B 1 51 ? 9.469 10.266 10.852 1 95.81 51 GLY B O 1
ATOM 1736 N N . ALA B 1 52 ? 8 8.695 10.305 1 97.19 52 ALA B N 1
ATOM 1737 C CA . ALA B 1 52 ? 7.188 9.594 9.492 1 97.19 52 ALA B CA 1
ATOM 1738 C C . ALA B 1 52 ? 6.586 10.711 10.336 1 97.19 52 ALA B C 1
ATOM 1740 O O . ALA B 1 52 ? 6.543 11.867 9.906 1 97.19 52 ALA B O 1
ATOM 1741 N N . VAL B 1 53 ? 6.141 10.359 11.523 1 97 53 VAL B N 1
ATOM 1742 C CA . VAL B 1 53 ? 5.508 11.328 12.414 1 97 53 VAL B CA 1
ATOM 1743 C C . VAL B 1 53 ? 6.535 12.359 12.875 1 97 53 VAL B C 1
ATOM 1745 O O . VAL B 1 53 ? 6.25 13.555 12.898 1 97 53 VAL B O 1
ATOM 1748 N N . VAL B 1 54 ? 7.719 11.891 13.25 1 96.62 54 VAL B N 1
ATOM 1749 C CA . VAL B 1 54 ? 8.789 12.789 13.672 1 96.62 54 VAL B CA 1
ATOM 1750 C C . VAL B 1 54 ? 9.109 13.773 12.547 1 96.62 54 VAL B C 1
ATOM 1752 O O . VAL B 1 54 ? 9.25 14.969 12.781 1 96.62 54 VAL B O 1
ATOM 1755 N N . ARG B 1 55 ? 9.188 13.297 11.359 1 97.44 55 ARG B N 1
ATOM 1756 C CA . ARG B 1 55 ? 9.438 14.148 10.203 1 97.44 55 ARG B CA 1
ATOM 1757 C C . ARG B 1 55 ? 8.312 15.156 10.016 1 97.44 55 ARG B C 1
ATOM 1759 O O . ARG B 1 55 ? 8.57 16.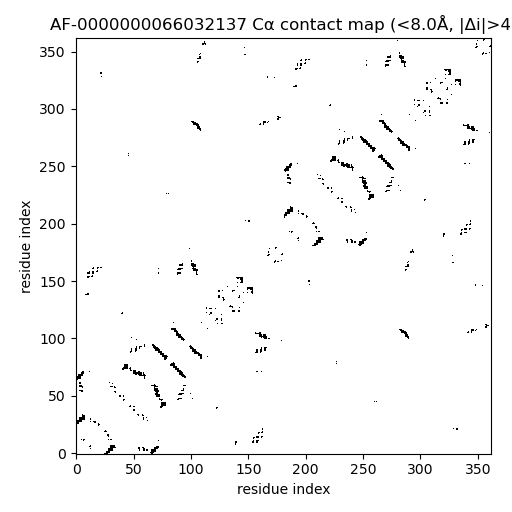344 9.773 1 97.44 55 ARG B O 1
ATOM 1766 N N . ALA B 1 56 ? 7.121 14.703 10.086 1 98.19 56 ALA B N 1
ATOM 1767 C CA . ALA B 1 56 ? 5.965 15.578 9.891 1 98.19 56 ALA B CA 1
ATOM 1768 C C . ALA B 1 56 ? 5.953 16.703 10.914 1 98.19 56 ALA B C 1
ATOM 1770 O O . ALA B 1 56 ? 5.715 17.875 10.562 1 98.19 56 ALA B O 1
ATOM 1771 N N . ARG B 1 57 ? 6.168 16.375 12.172 1 97.62 57 ARG B N 1
ATOM 1772 C CA . ARG B 1 57 ? 6.215 17.375 13.234 1 97.62 57 ARG B CA 1
ATOM 1773 C C . ARG B 1 57 ? 7.312 18.391 12.977 1 97.62 57 ARG B C 1
ATOM 1775 O O . ARG B 1 57 ? 7.102 19.594 13.148 1 97.62 57 ARG B O 1
ATOM 1782 N N . HIS B 1 58 ? 8.445 17.906 12.609 1 97.75 58 HIS B N 1
ATOM 1783 C CA . HIS B 1 58 ? 9.57 18.766 12.297 1 97.75 58 HIS B CA 1
ATOM 1784 C C . HIS B 1 58 ? 9.227 19.734 11.172 1 97.75 58 HIS B C 1
ATOM 1786 O O . HIS B 1 58 ? 9.523 20.938 11.258 1 97.75 58 HIS B O 1
ATOM 1792 N N . ALA B 1 59 ? 8.633 19.203 10.125 1 98.5 59 ALA B N 1
ATOM 1793 C CA . ALA B 1 59 ? 8.234 20.031 8.992 1 98.5 59 ALA B CA 1
ATOM 1794 C C . ALA B 1 59 ? 7.281 21.141 9.43 1 98.5 59 ALA B C 1
ATOM 1796 O O . ALA B 1 59 ? 7.484 22.312 9.094 1 98.5 59 ALA B O 1
ATOM 1797 N N . LEU B 1 60 ? 6.281 20.75 10.164 1 98.25 60 LEU B N 1
ATOM 1798 C CA . LEU B 1 60 ? 5.266 21.703 10.617 1 98.25 60 LEU B CA 1
ATOM 1799 C C . LEU B 1 60 ? 5.895 22.812 11.461 1 98.25 60 LEU B C 1
ATOM 1801 O O . LEU B 1 60 ? 5.543 23.984 11.32 1 98.25 60 LEU B O 1
ATOM 1805 N N . SER B 1 61 ? 6.754 22.453 12.312 1 97.75 61 SER B N 1
ATOM 1806 C CA . SER B 1 61 ? 7.398 23.422 13.203 1 97.75 61 SER B CA 1
ATOM 1807 C C . SER B 1 61 ? 8.336 24.344 12.438 1 97.75 61 SER B C 1
ATOM 1809 O O . SER B 1 61 ? 8.562 25.484 12.844 1 97.75 61 SER B O 1
ATOM 1811 N N . SER B 1 62 ? 8.852 23.906 11.367 1 97.94 62 SER B N 1
ATOM 1812 C CA . SER B 1 62 ? 9.852 24.641 10.602 1 97.94 62 SER B CA 1
ATOM 1813 C C . SER B 1 62 ? 9.211 25.719 9.734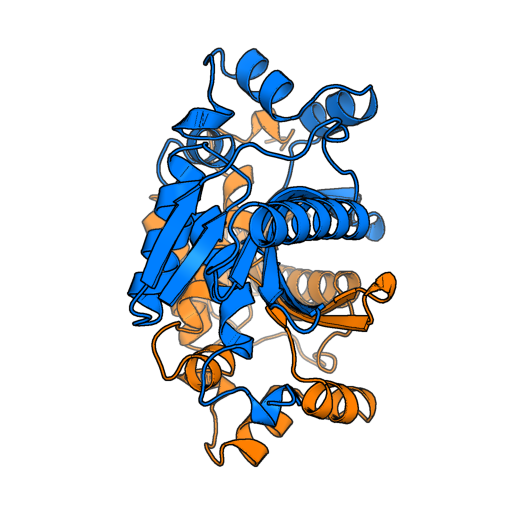 1 97.94 62 SER B C 1
ATOM 1815 O O . SER B 1 62 ? 9.852 26.719 9.383 1 97.94 62 SER B O 1
ATOM 1817 N N . ILE B 1 63 ? 7.996 25.484 9.32 1 97.44 63 ILE B N 1
ATOM 1818 C CA . ILE B 1 63 ? 7.289 26.422 8.469 1 97.44 63 ILE B CA 1
ATOM 1819 C C . ILE B 1 63 ? 6.035 26.922 9.18 1 97.44 63 ILE B C 1
ATOM 1821 O O . ILE B 1 63 ? 4.996 26.266 9.172 1 97.44 63 ILE B O 1
ATOM 1825 N N . LYS B 1 64 ? 6.02 28.047 9.688 1 94.5 64 LYS B N 1
ATOM 1826 C CA . LYS B 1 64 ? 5.027 28.578 10.625 1 94.5 64 LYS B CA 1
ATOM 1827 C C . LYS B 1 64 ? 3.66 28.688 9.953 1 94.5 64 LYS B C 1
ATOM 1829 O O . LYS B 1 64 ? 2.631 28.453 10.594 1 94.5 64 LYS B O 1
ATOM 1834 N N . ASP B 1 65 ? 3.506 28.984 8.75 1 95.75 65 ASP B N 1
ATOM 1835 C CA . ASP B 1 65 ? 2.213 29.25 8.133 1 95.75 65 ASP B CA 1
ATOM 1836 C C . ASP B 1 65 ? 1.691 28.047 7.375 1 95.75 65 ASP B C 1
ATOM 1838 O O . ASP B 1 65 ? 0.735 28.141 6.605 1 95.75 65 ASP B O 1
ATOM 1842 N N . SER B 1 66 ? 2.232 26.891 7.676 1 98 66 SER B N 1
ATOM 1843 C CA . SER B 1 66 ? 1.772 25.688 6.992 1 98 66 SER B CA 1
ATOM 1844 C C . SER B 1 66 ? 0.526 25.125 7.66 1 98 66 SER B C 1
ATOM 1846 O O . SER B 1 66 ? 0.422 25.109 8.891 1 98 66 SER B O 1
ATOM 1848 N N . THR B 1 67 ? -0.363 24.703 6.84 1 97.75 67 THR B N 1
ATOM 1849 C CA . THR B 1 67 ? -1.566 24.031 7.32 1 97.75 67 THR B CA 1
ATOM 1850 C C . THR B 1 67 ? -1.243 22.625 7.812 1 97.75 67 THR B C 1
ATOM 1852 O O . THR B 1 67 ? -1.752 22.188 8.852 1 97.75 67 THR B O 1
ATOM 1855 N N . TYR B 1 68 ? -0.446 21.922 7.035 1 98.38 68 TYR B N 1
ATOM 1856 C CA . TYR B 1 68 ? -0.049 20.547 7.355 1 98.38 68 TYR B CA 1
ATOM 1857 C C . TYR B 1 68 ? 1.468 20.406 7.348 1 98.38 68 TYR B C 1
ATOM 1859 O O . TYR B 1 68 ? 2.158 21.078 6.574 1 98.38 68 TYR B O 1
ATOM 1867 N N . GLY B 1 69 ? 1.992 19.609 8.281 1 98.75 69 GLY B N 1
ATOM 1868 C CA . GLY B 1 69 ? 3.281 18.953 8.109 1 98.75 69 GLY B CA 1
ATOM 1869 C C . GLY B 1 69 ? 3.166 17.531 7.59 1 98.75 69 GLY B C 1
ATOM 1870 O O . GLY B 1 69 ? 2.314 16.766 8.047 1 98.75 69 GLY B O 1
ATOM 1871 N N . ILE B 1 70 ? 3.979 17.203 6.664 1 98.88 70 ILE B N 1
ATOM 1872 C CA . ILE B 1 70 ? 3.975 15.859 6.094 1 98.88 70 ILE B CA 1
ATOM 1873 C C . ILE B 1 70 ? 5.348 15.219 6.277 1 98.88 70 ILE B C 1
ATOM 1875 O O . ILE B 1 70 ? 6.375 15.859 6.066 1 98.88 70 ILE B O 1
ATOM 1879 N N . GLY B 1 71 ? 5.355 14.047 6.75 1 98.38 71 GLY B N 1
ATOM 1880 C CA . GLY B 1 71 ? 6.527 13.18 6.789 1 98.38 71 GLY B CA 1
ATOM 1881 C C . GLY B 1 71 ? 6.355 11.914 5.98 1 98.38 71 GLY B C 1
ATOM 1882 O O . GLY B 1 71 ? 5.27 11.328 5.949 1 98.38 71 GLY B O 1
ATOM 1883 N N . ILE B 1 72 ? 7.379 11.484 5.297 1 97.75 72 ILE B N 1
ATOM 1884 C CA . ILE B 1 72 ? 7.402 10.258 4.508 1 97.75 72 ILE B CA 1
ATOM 1885 C C . ILE B 1 72 ? 8.594 9.398 4.93 1 97.75 72 ILE B C 1
ATOM 1887 O O . ILE B 1 72 ? 9.727 9.875 4.969 1 97.75 72 ILE B O 1
ATOM 1891 N N . GLU B 1 73 ? 8.352 8.18 5.293 1 96.25 73 GLU B N 1
ATOM 1892 C CA . GLU B 1 73 ? 9.406 7.27 5.734 1 96.25 73 GLU B CA 1
ATOM 1893 C C . GLU B 1 73 ? 9.195 5.867 5.172 1 96.25 73 GLU B C 1
ATOM 1895 O O . GLU B 1 73 ? 8.102 5.316 5.258 1 96.25 73 GLU B O 1
ATOM 1900 N N . ALA B 1 74 ? 10.211 5.375 4.508 1 95.56 74 ALA B N 1
ATOM 1901 C CA . ALA B 1 74 ? 10.203 3.973 4.094 1 95.56 74 ALA B CA 1
ATOM 1902 C C . ALA B 1 74 ? 10.781 3.076 5.184 1 95.56 74 ALA B C 1
ATOM 1904 O O . ALA B 1 74 ? 11.695 3.484 5.91 1 95.56 74 ALA B O 1
ATOM 1905 N N . GLY B 1 75 ? 10.266 1.949 5.32 1 96 75 GLY B N 1
ATOM 1906 C CA . GLY B 1 75 ? 10.742 0.976 6.289 1 96 75 GLY B CA 1
ATOM 1907 C C . GLY B 1 75 ? 10.281 -0.438 5.996 1 96 75 GLY B C 1
ATOM 1908 O O . GLY B 1 75 ? 9.875 -0.74 4.871 1 96 75 GLY B O 1
ATOM 1909 N N . VAL B 1 76 ? 10.492 -1.294 6.988 1 96.56 76 VAL B N 1
ATOM 1910 C CA . VAL B 1 76 ? 10.234 -2.721 6.82 1 96.56 76 VAL B CA 1
ATOM 1911 C C . VAL B 1 76 ? 8.977 -3.113 7.598 1 96.56 76 VAL B C 1
ATOM 1913 O O . VAL B 1 76 ? 8.844 -2.777 8.781 1 96.56 76 VAL B O 1
ATOM 1916 N N . LEU B 1 77 ? 8.039 -3.658 6.902 1 97.5 77 LEU B N 1
ATOM 1917 C CA . LEU B 1 77 ? 6.918 -4.336 7.543 1 97.5 77 LEU B CA 1
ATOM 1918 C C . LEU B 1 77 ? 7.195 -5.828 7.684 1 97.5 77 LEU B C 1
ATOM 1920 O O . LEU B 1 77 ? 7.332 -6.535 6.684 1 97.5 77 LEU B O 1
ATOM 1924 N N . MET B 1 78 ? 7.238 -6.262 8.891 1 95.19 78 MET B N 1
ATOM 1925 C CA . MET B 1 78 ? 7.621 -7.645 9.148 1 95.19 78 MET B CA 1
ATOM 1926 C C . MET B 1 78 ? 6.391 -8.508 9.406 1 95.19 78 MET B C 1
ATOM 1928 O O . MET B 1 78 ? 5.535 -8.148 10.219 1 95.19 78 MET B O 1
ATOM 1932 N N . LEU B 1 79 ? 6.324 -9.531 8.703 1 94.69 79 LEU B N 1
ATOM 1933 C CA . LEU B 1 79 ? 5.309 -10.562 8.922 1 94.69 79 LEU B CA 1
ATOM 1934 C C . LEU B 1 79 ? 5.957 -11.891 9.312 1 94.69 79 LEU B C 1
ATOM 1936 O O . LEU B 1 79 ? 6.09 -12.789 8.477 1 94.69 79 LEU B O 1
ATOM 1940 N N . SER B 1 80 ? 6.164 -12.109 10.531 1 89 80 SER B N 1
ATOM 1941 C CA . SER B 1 80 ? 6.973 -13.203 11.062 1 89 80 SER B CA 1
ATOM 1942 C C . SER B 1 80 ? 6.301 -14.547 10.828 1 89 80 SER B C 1
ATOM 1944 O O . SER B 1 80 ? 6.969 -15.539 10.539 1 89 80 SER B O 1
ATOM 1946 N N . ALA B 1 81 ? 5 -14.531 10.898 1 86.88 81 ALA B N 1
ATOM 1947 C CA . ALA B 1 81 ? 4.254 -15.781 10.766 1 86.88 81 ALA B CA 1
ATOM 1948 C C . ALA B 1 81 ? 4.5 -16.422 9.398 1 86.88 81 ALA B C 1
ATOM 1950 O O . ALA B 1 81 ? 4.422 -17.641 9.258 1 86.88 81 ALA B O 1
ATOM 1951 N N . PHE B 1 82 ? 4.863 -15.594 8.43 1 88.88 82 PHE B N 1
ATOM 1952 C CA . PHE B 1 82 ? 5.102 -16.078 7.074 1 88.88 82 PHE B CA 1
ATOM 1953 C C . PHE B 1 82 ? 6.578 -15.977 6.715 1 88.88 82 PHE B C 1
ATOM 1955 O O . PHE B 1 82 ? 6.973 -16.297 5.59 1 88.88 82 PHE B O 1
ATOM 1962 N N . ASN B 1 83 ? 7.352 -15.5 7.648 1 91.81 83 ASN B N 1
ATOM 1963 C CA . ASN B 1 83 ? 8.766 -15.242 7.41 1 91.81 83 ASN B CA 1
ATOM 1964 C C . ASN B 1 83 ? 8.984 -14.375 6.172 1 91.81 83 ASN B C 1
ATOM 1966 O O . ASN B 1 83 ? 9.805 -14.703 5.316 1 91.81 83 ASN B O 1
ATOM 1970 N N . VAL B 1 84 ? 8.125 -13.414 6.016 1 95.69 84 VAL B N 1
ATOM 1971 C CA . VAL B 1 84 ? 8.195 -12.477 4.906 1 95.69 84 VAL B CA 1
ATOM 1972 C C . VAL B 1 84 ? 8.32 -11.047 5.445 1 95.69 84 VAL B C 1
ATOM 1974 O O . VAL B 1 84 ? 7.742 -10.719 6.484 1 95.69 84 VAL B O 1
ATOM 1977 N N . ASN B 1 85 ? 9.125 -10.281 4.766 1 97.38 85 ASN B N 1
ATOM 1978 C CA . ASN B 1 85 ? 9.281 -8.859 5.055 1 97.38 85 ASN B CA 1
ATOM 1979 C C . ASN B 1 85 ? 8.969 -8 3.836 1 97.38 85 ASN B C 1
ATOM 1981 O O . ASN B 1 85 ? 9.305 -8.367 2.709 1 97.38 85 ASN B O 1
ATOM 1985 N N . PHE B 1 86 ? 8.32 -6.926 4.086 1 98.5 86 PHE B N 1
ATOM 1986 C CA . PHE B 1 86 ? 7.918 -6.043 2.998 1 98.5 86 PHE B CA 1
ATOM 1987 C C . PHE B 1 86 ? 8.625 -4.699 3.104 1 98.5 86 PHE B C 1
ATOM 1989 O O . PHE B 1 86 ? 8.906 -4.223 4.207 1 98.5 86 PHE B O 1
ATOM 1996 N N . ASP B 1 87 ? 8.953 -4.156 1.966 1 97.94 87 ASP B N 1
ATOM 1997 C CA . ASP B 1 87 ? 9.25 -2.73 1.882 1 97.94 87 ASP B CA 1
ATOM 1998 C C . ASP B 1 87 ? 7.969 -1.905 1.785 1 97.94 87 ASP B C 1
ATOM 2000 O O . ASP B 1 87 ? 7.117 -2.17 0.935 1 97.94 87 ASP B O 1
ATOM 2004 N N . VAL B 1 88 ? 7.785 -0.939 2.658 1 98.31 88 VAL B N 1
ATOM 2005 C CA . VAL B 1 88 ? 6.582 -0.11 2.678 1 98.31 88 VAL B CA 1
ATOM 2006 C C . VAL B 1 88 ? 6.961 1.335 2.998 1 98.31 88 VAL B C 1
ATOM 2008 O O . VAL B 1 88 ? 7.906 1.585 3.746 1 98.31 88 VAL B O 1
ATOM 2011 N N . THR B 1 89 ? 6.285 2.264 2.389 1 98 89 THR B N 1
ATOM 2012 C CA . THR B 1 89 ? 6.422 3.684 2.699 1 98 89 THR B CA 1
ATOM 2013 C C . THR B 1 89 ? 5.223 4.18 3.502 1 98 89 THR B C 1
ATOM 2015 O O . THR B 1 89 ? 4.078 3.842 3.188 1 98 89 THR B O 1
ATOM 2018 N N . VAL B 1 90 ? 5.512 4.93 4.539 1 98.5 90 VAL B N 1
ATOM 2019 C CA . VAL B 1 90 ? 4.48 5.539 5.375 1 98.5 90 VAL B CA 1
ATOM 2020 C C . VAL B 1 90 ? 4.496 7.055 5.188 1 98.5 90 VAL B C 1
ATOM 2022 O O . VAL B 1 90 ? 5.562 7.672 5.129 1 98.5 90 VAL B O 1
ATOM 2025 N N . ALA B 1 91 ? 3.326 7.617 5.059 1 98.88 91 ALA B N 1
ATOM 2026 C CA . ALA B 1 91 ? 3.168 9.062 5.137 1 98.88 91 ALA B CA 1
ATOM 2027 C C . ALA B 1 91 ? 2.367 9.461 6.371 1 98.88 91 ALA B C 1
ATOM 2029 O O . ALA B 1 91 ? 1.383 8.805 6.723 1 98.88 91 ALA B O 1
ATOM 2030 N N . ALA B 1 92 ? 2.809 10.461 7.023 1 98.62 92 ALA B N 1
ATOM 2031 C CA . ALA B 1 92 ? 2.092 11.086 8.133 1 98.62 92 ALA B CA 1
ATOM 2032 C C . ALA B 1 92 ? 1.733 12.539 7.801 1 98.62 92 ALA B C 1
ATOM 2034 O O . ALA B 1 92 ? 2.545 13.273 7.234 1 98.62 92 ALA B O 1
ATOM 2035 N N . VAL B 1 93 ? 0.548 12.906 8.094 1 98.62 93 VAL B N 1
ATOM 2036 C CA . VAL B 1 93 ? 0.065 14.281 7.996 1 98.62 93 VAL B CA 1
ATOM 2037 C C . VAL B 1 93 ? -0.318 14.789 9.383 1 98.62 93 VAL B C 1
ATOM 2039 O O . VAL B 1 93 ? -1.091 14.148 10.102 1 98.62 93 VAL B O 1
ATOM 2042 N N . ILE B 1 94 ? 0.216 15.914 9.75 1 98 94 ILE B N 1
ATOM 2043 C CA . ILE B 1 94 ? -0.075 16.484 11.055 1 98 94 ILE B CA 1
ATOM 2044 C C . ILE B 1 94 ? -0.523 17.938 10.891 1 98 94 ILE B C 1
ATOM 2046 O O . ILE B 1 94 ? -0.042 18.656 10.008 1 98 94 ILE B O 1
ATOM 2050 N N . ASP B 1 95 ? -1.448 18.375 11.719 1 97.12 95 ASP B N 1
ATOM 2051 C CA . ASP B 1 95 ? -1.847 19.781 11.711 1 97.12 95 ASP B CA 1
ATOM 2052 C C . ASP B 1 95 ? -1.443 20.469 13.016 1 97.12 95 ASP B C 1
ATOM 2054 O O . ASP B 1 95 ? -0.758 19.875 13.852 1 97.12 95 ASP B O 1
ATOM 2058 N N . ARG B 1 96 ? -1.78 21.719 13.117 1 96 96 ARG B N 1
ATOM 2059 C CA . ARG B 1 96 ? -1.311 22.547 14.227 1 96 96 ARG B CA 1
ATOM 2060 C C . ARG B 1 96 ? -1.988 22.156 15.531 1 96 96 ARG B C 1
ATOM 2062 O O . ARG B 1 96 ? -1.509 22.5 16.609 1 96 96 ARG B O 1
ATOM 2069 N N . LYS B 1 97 ? -3.066 21.438 15.492 1 95.12 97 LYS B N 1
ATOM 2070 C CA . LYS B 1 97 ? -3.746 20.953 16.688 1 95.12 97 LYS B CA 1
ATOM 2071 C C . LYS B 1 97 ? -3.156 19.625 17.156 1 95.12 97 LYS B C 1
ATOM 2073 O O . LYS B 1 97 ? -3.551 19.094 18.188 1 95.12 97 LYS B O 1
ATOM 2078 N N . GLY B 1 98 ? -2.252 19.062 16.344 1 94.88 98 GLY B N 1
ATOM 2079 C CA . GLY B 1 98 ? -1.562 17.844 16.719 1 94.88 98 GLY B CA 1
ATOM 2080 C C . GLY B 1 98 ? -2.238 16.578 16.203 1 94.88 98 GLY B C 1
ATOM 2081 O O . GLY B 1 98 ? -1.823 15.469 16.516 1 94.88 98 GLY B O 1
ATOM 2082 N N . LEU B 1 99 ? -3.293 16.703 15.375 1 95.31 99 LEU B N 1
ATOM 2083 C CA . LEU B 1 99 ? -3.975 15.555 14.812 1 95.31 99 LEU B CA 1
ATOM 2084 C C . LEU B 1 99 ? -3.107 14.875 13.758 1 95.31 99 LEU B C 1
ATOM 2086 O O . LEU B 1 99 ? -2.578 15.539 12.859 1 95.31 99 LEU B O 1
ATOM 2090 N N . ILE B 1 100 ? -2.998 13.555 13.914 1 96.94 100 ILE B N 1
ATOM 2091 C CA . ILE B 1 100 ? -2.148 12.781 13.016 1 96.94 100 ILE B CA 1
ATOM 2092 C C . ILE B 1 100 ? -3.012 11.852 12.164 1 96.94 100 ILE B C 1
ATOM 2094 O O . ILE B 1 100 ? -3.889 11.156 12.688 1 96.94 100 ILE B O 1
ATOM 2098 N N . THR B 1 101 ? -2.828 11.867 10.891 1 98.25 101 THR B N 1
ATOM 2099 C CA . THR B 1 101 ? -3.383 10.867 9.977 1 98.25 101 THR B CA 1
ATOM 2100 C C . THR B 1 101 ? -2.273 10.188 9.18 1 98.25 101 THR B C 1
ATOM 2102 O O . THR B 1 101 ? -1.229 10.789 8.922 1 98.25 101 THR B O 1
ATOM 2105 N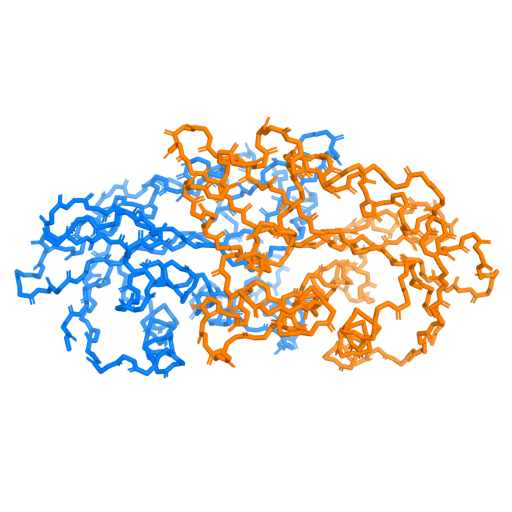 N . LEU B 1 102 ? -2.514 8.953 8.82 1 98.62 102 LEU B N 1
ATOM 2106 C CA . LEU B 1 102 ? -1.472 8.102 8.266 1 98.62 102 LEU B CA 1
ATOM 2107 C C . LEU B 1 102 ? -1.948 7.43 6.98 1 98.62 102 LEU B C 1
ATOM 2109 O O . LEU B 1 102 ? -3.15 7.242 6.781 1 98.62 102 LEU B O 1
ATOM 2113 N N . GLY B 1 103 ? -1.054 7.113 6.148 1 98.88 103 GLY B N 1
ATOM 2114 C CA . GLY B 1 103 ? -1.263 6.32 4.945 1 98.88 103 GLY B CA 1
ATOM 2115 C C . GLY B 1 103 ? -0.078 5.438 4.602 1 98.88 103 GLY B C 1
ATOM 2116 O O . GLY B 1 103 ? 1.066 5.773 4.914 1 98.88 103 GLY B O 1
ATOM 2117 N N . LEU B 1 104 ? -0.349 4.305 4.02 1 98.94 104 LEU B N 1
ATOM 2118 C CA . LEU B 1 104 ? 0.701 3.383 3.6 1 98.94 104 LEU B CA 1
ATOM 2119 C C . LEU B 1 104 ? 0.718 3.23 2.084 1 98.94 104 LEU B C 1
ATOM 2121 O O . LEU B 1 104 ? -0.335 3.236 1.442 1 98.94 104 LEU B O 1
ATOM 2125 N N . SER B 1 105 ? 1.866 3.051 1.555 1 98.88 105 SER B N 1
ATOM 2126 C CA . SER B 1 105 ? 2.037 2.68 0.154 1 98.88 105 SER B CA 1
ATOM 2127 C C . SER B 1 105 ? 1.719 1.205 -0.069 1 98.88 105 SER B C 1
ATOM 2129 O O . SER B 1 105 ? 1.545 0.45 0.89 1 98.88 105 SER B O 1
ATOM 2131 N N . PRO B 1 106 ? 1.569 0.852 -1.391 1 98.88 106 PRO B N 1
ATOM 2132 C CA . PRO B 1 106 ? 1.704 -0.588 -1.622 1 98.88 106 PRO B CA 1
ATOM 2133 C C . PRO B 1 106 ? 3.035 -1.145 -1.122 1 98.88 106 PRO B C 1
ATOM 2135 O O . PRO B 1 106 ? 3.98 -0.384 -0.895 1 98.88 106 PRO B O 1
ATOM 2138 N N . ALA B 1 107 ? 3.049 -2.414 -0.866 1 98.88 107 ALA B N 1
ATOM 2139 C CA . ALA B 1 107 ? 4.25 -3.031 -0.315 1 98.88 107 ALA B CA 1
ATOM 2140 C C . ALA B 1 107 ? 4.629 -4.285 -1.095 1 98.88 107 ALA B C 1
ATOM 2142 O O . ALA B 1 107 ? 3.758 -5.027 -1.553 1 98.88 107 ALA B O 1
ATOM 2143 N N . PHE B 1 108 ? 5.879 -4.473 -1.309 1 98.75 108 PHE B N 1
ATOM 2144 C CA . PHE B 1 108 ? 6.422 -5.641 -1.992 1 98.75 108 PHE B CA 1
ATOM 2145 C C . PHE B 1 108 ? 7.426 -6.367 -1.104 1 98.75 108 PHE B C 1
ATOM 2147 O O . PHE B 1 108 ? 8.016 -5.77 -0.202 1 98.75 108 PHE B O 1
ATOM 2154 N N . MET B 1 109 ? 7.621 -7.641 -1.354 1 98.31 109 MET B N 1
ATOM 2155 C CA . MET B 1 109 ? 8.5 -8.477 -0.543 1 98.31 109 MET B CA 1
ATOM 2156 C C . MET B 1 109 ? 9.961 -8.07 -0.727 1 98.31 109 MET B C 1
ATOM 2158 O O . MET B 1 109 ? 10.414 -7.875 -1.854 1 98.31 109 MET B O 1
ATOM 2162 N N . ILE B 1 110 ? 10.625 -7.957 0.382 1 97.94 110 ILE B N 1
ATOM 2163 C CA . ILE B 1 110 ? 12.07 -7.77 0.359 1 97.94 110 ILE B CA 1
ATOM 2164 C C . ILE B 1 110 ? 12.766 -9.117 0.167 1 97.94 110 ILE B C 1
ATOM 2166 O O . ILE B 1 110 ? 12.453 -10.086 0.864 1 97.94 110 ILE B O 1
ATOM 2170 N N . PRO B 1 111 ? 13.695 -9.195 -0.801 1 97.44 111 PRO B N 1
ATOM 2171 C CA . PRO B 1 111 ? 14.43 -10.461 -0.946 1 97.44 111 PRO B CA 1
ATOM 2172 C C . PRO B 1 111 ? 15.109 -10.891 0.349 1 97.44 111 PRO B C 1
ATOM 2174 O O . PRO B 1 111 ? 15.68 -10.062 1.061 1 97.44 111 PRO B O 1
ATOM 2177 N N . PRO B 1 112 ? 15.062 -12.18 0.579 1 94.94 112 PRO B N 1
ATOM 2178 C CA . PRO B 1 112 ? 15.672 -12.68 1.815 1 94.94 112 PRO B CA 1
ATOM 2179 C C . PRO B 1 112 ? 17.141 -12.281 1.955 1 94.94 112 PRO B C 1
ATOM 2181 O O . PRO B 1 112 ? 17.578 -11.938 3.051 1 94.94 112 PRO B O 1
ATOM 2184 N N . ALA B 1 113 ? 17.875 -12.297 0.877 1 94.81 113 ALA B N 1
ATOM 2185 C CA . ALA B 1 113 ? 19.297 -11.93 0.929 1 94.81 113 ALA B CA 1
ATOM 2186 C C . ALA B 1 113 ? 19.469 -10.484 1.37 1 94.81 113 ALA B C 1
ATOM 2188 O O . ALA B 1 113 ? 20.406 -10.164 2.107 1 94.81 113 ALA B O 1
ATOM 2189 N N . PHE B 1 114 ? 18.594 -9.633 0.892 1 96.62 114 PHE B N 1
ATOM 2190 C CA . PHE B 1 114 ? 18.656 -8.234 1.302 1 96.62 114 PHE B CA 1
ATOM 2191 C C . PHE B 1 114 ? 18.281 -8.086 2.771 1 96.62 114 PHE B C 1
ATOM 2193 O O . PHE B 1 114 ? 18.891 -7.297 3.496 1 96.62 114 PHE B O 1
ATOM 2200 N N . MET B 1 115 ? 17.312 -8.844 3.182 1 95.38 115 MET B N 1
ATOM 2201 C CA . MET B 1 115 ? 16.875 -8.766 4.574 1 95.38 115 MET B CA 1
ATOM 2202 C C . MET B 1 115 ? 18 -9.172 5.52 1 95.38 115 MET B C 1
ATOM 2204 O O . MET B 1 115 ? 18.172 -8.578 6.586 1 95.38 115 MET B O 1
ATOM 2208 N N . ARG B 1 116 ? 18.703 -10.172 5.113 1 94.81 116 ARG B N 1
ATOM 2209 C CA . ARG B 1 116 ? 19.828 -10.609 5.926 1 94.81 116 ARG B CA 1
ATOM 2210 C C . ARG B 1 116 ? 20.844 -9.484 6.109 1 94.81 116 ARG B C 1
ATOM 2212 O O . ARG B 1 116 ? 21.391 -9.305 7.203 1 94.81 116 ARG B O 1
ATOM 2219 N N . GLU B 1 117 ? 21.078 -8.75 5.082 1 94.69 117 GLU B N 1
ATOM 2220 C CA . GLU B 1 117 ? 21.984 -7.621 5.164 1 94.69 117 GLU B CA 1
ATOM 2221 C C . GLU B 1 117 ? 21.422 -6.52 6.059 1 94.69 117 GLU B C 1
ATOM 2223 O O . GLU B 1 117 ? 22.172 -5.898 6.824 1 94.69 117 GLU B O 1
ATOM 2228 N N . LEU B 1 118 ? 20.172 -6.312 5.961 1 93.75 118 LEU B N 1
ATOM 2229 C CA . LEU B 1 118 ? 19.516 -5.301 6.789 1 93.75 118 LEU B CA 1
ATOM 2230 C C . LEU B 1 118 ? 19.656 -5.637 8.266 1 93.75 118 LEU B C 1
ATOM 2232 O O . LEU B 1 118 ? 19.844 -4.742 9.094 1 93.75 118 LEU B O 1
ATOM 2236 N N . MET B 1 119 ? 19.594 -6.895 8.555 1 91.69 119 MET B N 1
ATOM 2237 C CA . MET B 1 119 ? 19.656 -7.359 9.938 1 91.69 119 MET B CA 1
ATOM 2238 C C . MET B 1 119 ? 21.047 -7.117 10.523 1 91.69 119 MET B C 1
ATOM 2240 O O . MET B 1 119 ? 21.219 -7.129 11.742 1 91.69 119 MET B O 1
ATOM 2244 N N . THR B 1 120 ? 22.016 -6.852 9.695 1 91.44 120 THR B N 1
ATOM 2245 C CA . THR B 1 120 ? 23.375 -6.582 10.164 1 91.44 120 THR B CA 1
ATOM 2246 C C . THR B 1 120 ? 23.625 -5.078 10.281 1 91.44 120 THR B C 1
ATOM 2248 O O . THR B 1 120 ? 24.734 -4.645 10.562 1 91.44 120 THR B O 1
ATOM 2251 N N . GLY B 1 121 ? 22.578 -4.246 9.977 1 87 121 GLY B N 1
ATOM 2252 C CA . GLY B 1 121 ? 22.672 -2.812 10.188 1 87 121 GLY B CA 1
ATOM 2253 C C . GLY B 1 121 ? 22.844 -2.023 8.906 1 87 121 GLY B C 1
ATOM 2254 O O . GLY B 1 121 ? 22.875 -0.791 8.93 1 87 121 GLY B O 1
ATOM 2255 N N . LYS B 1 122 ? 22.891 -2.732 7.828 1 90.56 122 LYS B N 1
ATOM 2256 C CA . LYS B 1 122 ? 23.031 -2.025 6.555 1 90.56 122 LYS B CA 1
ATOM 2257 C C . LYS B 1 122 ? 21.703 -1.402 6.137 1 90.56 122 LYS B C 1
ATOM 2259 O O . LYS B 1 122 ? 20.625 -1.897 6.504 1 90.56 122 LYS B O 1
ATOM 2264 N N . GLU B 1 123 ? 21.766 -0.335 5.375 1 88.62 123 GLU B N 1
ATOM 2265 C CA . GLU B 1 123 ? 20.578 0.319 4.836 1 88.62 123 GLU B CA 1
ATOM 2266 C C . GLU B 1 123 ? 20.125 -0.331 3.529 1 88.62 123 GLU B C 1
ATOM 2268 O O . GLU B 1 123 ? 20.969 -0.716 2.709 1 88.62 123 GLU B O 1
ATOM 2273 N N . LEU B 1 124 ? 18.875 -0.405 3.338 1 91.44 124 LEU B N 1
ATOM 2274 C CA . LEU B 1 124 ? 18.328 -1.079 2.164 1 91.44 124 LEU B CA 1
ATOM 2275 C C . LEU B 1 124 ? 18.859 -0.454 0.88 1 91.44 124 LEU B C 1
ATOM 2277 O O . LEU B 1 124 ? 19.266 -1.167 -0.039 1 91.44 124 LEU B O 1
ATOM 2281 N N . ASN B 1 125 ? 18.844 0.867 0.848 1 89.06 125 ASN B N 1
ATOM 2282 C CA . ASN B 1 125 ? 19.312 1.546 -0.354 1 89.06 125 ASN B CA 1
ATOM 2283 C C . ASN B 1 125 ? 20.75 1.167 -0.679 1 89.06 125 ASN B C 1
ATOM 2285 O O . ASN B 1 125 ? 21.109 0.998 -1.848 1 89.06 125 ASN B O 1
ATOM 2289 N N . ASP B 1 126 ? 21.578 1.032 0.336 1 91.62 126 ASP B N 1
ATOM 2290 C CA . ASP B 1 126 ? 22.969 0.644 0.133 1 91.62 126 ASP B CA 1
ATOM 2291 C C . ASP B 1 126 ? 23.062 -0.77 -0.437 1 91.62 126 ASP B C 1
ATOM 2293 O O . ASP B 1 126 ? 23.859 -1.022 -1.352 1 91.62 126 ASP B O 1
ATOM 2297 N N . VAL B 1 127 ? 22.281 -1.66 0.148 1 94.44 127 VAL B N 1
ATOM 2298 C CA . VAL B 1 127 ? 22.281 -3.057 -0.277 1 94.44 127 VAL B CA 1
ATOM 2299 C C . VAL B 1 127 ? 21.828 -3.154 -1.732 1 94.44 127 VAL B C 1
ATOM 2301 O O . VAL B 1 127 ? 22.453 -3.861 -2.533 1 94.44 127 VAL B O 1
ATOM 2304 N N . VAL B 1 128 ? 20.812 -2.441 -2.092 1 94.56 128 VAL B N 1
ATOM 2305 C CA . VAL B 1 128 ? 20.234 -2.436 -3.428 1 94.56 128 VAL B CA 1
ATOM 2306 C C . VAL B 1 128 ? 21.234 -1.862 -4.43 1 94.56 128 VAL B C 1
ATOM 2308 O O . VAL B 1 128 ? 21.453 -2.441 -5.492 1 94.56 128 VAL B O 1
ATOM 2311 N N . GLU B 1 129 ? 21.828 -0.767 -4.109 1 93.62 129 GLU B N 1
ATOM 2312 C CA . GLU B 1 129 ? 22.797 -0.116 -4.988 1 93.62 129 GLU B CA 1
ATOM 2313 C C . GLU B 1 129 ? 23.984 -1.019 -5.254 1 93.62 129 GLU B C 1
ATOM 2315 O O . GLU B 1 129 ? 24.5 -1.069 -6.375 1 93.62 129 GLU B O 1
ATOM 2320 N N . LYS B 1 130 ? 24.453 -1.679 -4.23 1 93.94 130 LYS B N 1
ATOM 2321 C CA . LYS B 1 130 ? 25.578 -2.602 -4.379 1 93.94 130 LYS B CA 1
ATOM 2322 C C . LYS B 1 130 ? 25.219 -3.768 -5.293 1 93.94 130 LYS B C 1
ATOM 2324 O O . LYS B 1 130 ? 25.984 -4.133 -6.18 1 93.94 130 LYS B O 1
ATOM 2329 N N . TYR B 1 131 ? 24.094 -4.336 -5.125 1 94.81 131 TYR B N 1
ATOM 2330 C CA . TYR B 1 131 ? 23.656 -5.492 -5.902 1 94.81 131 TYR B CA 1
ATOM 2331 C C . TYR B 1 131 ? 23.484 -5.133 -7.371 1 94.81 131 TYR B C 1
ATOM 2333 O O . TYR B 1 131 ? 23.938 -5.867 -8.25 1 94.81 131 TYR B O 1
ATOM 2341 N N . TYR B 1 132 ? 22.812 -4.031 -7.645 1 94 132 TYR B N 1
ATOM 2342 C CA . TYR B 1 132 ? 22.469 -3.67 -9.016 1 94 132 TYR B CA 1
ATOM 2343 C C . TYR B 1 132 ? 23.594 -2.865 -9.656 1 94 132 TYR B C 1
ATOM 2345 O O . TYR B 1 132 ? 23.609 -2.664 -10.875 1 94 132 TYR B O 1
ATOM 2353 N N . GLY B 1 133 ? 24.438 -2.326 -8.844 1 93.19 133 GLY B N 1
ATOM 2354 C CA . GLY B 1 133 ? 25.516 -1.509 -9.367 1 93.19 133 GLY B CA 1
ATOM 2355 C C . GLY B 1 133 ? 25.062 -0.137 -9.828 1 93.19 133 GLY B C 1
ATOM 2356 O O . GLY B 1 133 ? 25.547 0.372 -10.844 1 93.19 133 GLY B O 1
ATOM 2357 N N . VAL B 1 134 ? 24.094 0.381 -9.273 1 89.19 134 VAL B N 1
ATOM 2358 C CA . VAL B 1 134 ? 23.547 1.685 -9.617 1 89.19 134 VAL B CA 1
ATOM 2359 C C . VAL B 1 134 ? 23.656 2.631 -8.422 1 89.19 134 VAL B C 1
ATOM 2361 O O . VAL B 1 134 ? 23 2.443 -7.406 1 89.19 134 VAL B O 1
ATOM 2364 N N . PRO B 1 135 ? 24.469 3.666 -8.625 1 84.88 135 PRO B N 1
ATOM 2365 C CA . PRO B 1 135 ? 24.609 4.605 -7.512 1 84.88 135 PRO B CA 1
ATOM 2366 C C . PRO B 1 135 ? 23.375 5.5 -7.336 1 84.88 135 PRO B C 1
ATOM 2368 O O . PRO B 1 135 ? 22.719 5.848 -8.32 1 84.88 135 PRO B O 1
ATOM 2371 N N . ASN B 1 136 ? 23 5.887 -6.215 1 80.94 136 ASN B N 1
ATOM 2372 C CA . ASN B 1 136 ? 21.969 6.836 -5.848 1 80.94 136 ASN B CA 1
ATOM 2373 C C . ASN B 1 136 ? 20.578 6.359 -6.305 1 80.94 136 ASN B C 1
ATOM 2375 O O . ASN B 1 136 ? 19.75 7.16 -6.734 1 80.94 136 ASN B O 1
ATOM 2379 N N . ALA B 1 137 ? 20.391 5.078 -6.336 1 78.88 137 ALA B N 1
ATOM 2380 C CA . ALA B 1 137 ? 19.094 4.516 -6.727 1 78.88 137 ALA B CA 1
ATOM 2381 C C . ALA B 1 137 ? 17.984 5.059 -5.852 1 78.88 137 ALA B C 1
ATOM 2383 O O . ALA B 1 137 ? 16.859 5.281 -6.328 1 78.88 137 ALA B O 1
ATOM 2384 N N . GLY B 1 138 ? 18.219 5.309 -4.641 1 75.88 138 GLY B N 1
ATOM 2385 C CA . GLY B 1 138 ? 17.234 5.812 -3.697 1 75.88 138 GLY B CA 1
ATOM 2386 C C . GLY B 1 138 ? 16.719 7.195 -4.051 1 75.88 138 GLY B C 1
ATOM 2387 O O . GLY B 1 138 ? 15.602 7.555 -3.688 1 75.88 138 GLY B O 1
ATOM 2388 N N . LYS B 1 139 ? 17.469 7.992 -4.734 1 77.12 139 LYS B N 1
ATOM 2389 C CA . LYS B 1 139 ? 17.078 9.336 -5.156 1 77.12 139 LYS B CA 1
ATOM 2390 C C . LYS B 1 139 ? 16.562 9.328 -6.586 1 77.12 139 LYS B C 1
ATOM 2392 O O . LYS B 1 139 ? 15.977 10.32 -7.047 1 77.12 139 LYS B O 1
ATOM 2397 N N . GLY B 1 140 ? 16.594 8.188 -7.164 1 82.81 140 GLY B N 1
ATOM 2398 C CA . GLY B 1 140 ? 16.141 8.039 -8.539 1 82.81 140 GLY B CA 1
ATOM 2399 C C . GLY B 1 140 ? 15.016 7.031 -8.695 1 82.81 140 GLY B C 1
ATOM 2400 O O . GLY B 1 140 ? 13.914 7.238 -8.172 1 82.81 140 GLY B O 1
ATOM 2401 N N . ILE B 1 141 ? 15.414 5.953 -9.414 1 86.38 141 ILE B N 1
ATOM 2402 C CA . ILE B 1 141 ? 14.406 4.98 -9.828 1 86.38 141 ILE B CA 1
ATOM 2403 C C . ILE B 1 141 ? 13.953 4.164 -8.617 1 86.38 141 ILE B C 1
ATOM 2405 O O . ILE B 1 141 ? 12.883 3.547 -8.648 1 86.38 141 ILE B O 1
ATOM 2409 N N . GLY B 1 142 ? 14.734 4.152 -7.5 1 91.06 142 GLY B N 1
ATOM 2410 C CA . GLY B 1 142 ? 14.414 3.426 -6.281 1 91.06 142 GLY B CA 1
ATOM 2411 C C . GLY B 1 142 ? 14.477 1.92 -6.449 1 91.06 142 GLY B C 1
ATOM 2412 O O . GLY B 1 142 ? 14.672 1.421 -7.559 1 91.06 142 GLY B O 1
ATOM 2413 N N . PHE B 1 143 ? 14.391 1.218 -5.312 1 95.56 143 PHE B N 1
ATOM 2414 C CA . PHE B 1 143 ? 14.406 -0.24 -5.301 1 95.56 143 PHE B CA 1
ATOM 2415 C C . PHE B 1 143 ? 13.297 -0.799 -6.188 1 95.56 143 PHE B C 1
ATOM 2417 O O . PHE B 1 143 ? 13.539 -1.695 -7 1 95.56 143 PHE B O 1
ATOM 2424 N N . ILE B 1 144 ? 12.117 -0.243 -6.074 1 97.19 144 ILE B N 1
ATOM 2425 C CA . ILE B 1 144 ? 10.961 -0.738 -6.816 1 97.19 144 ILE B CA 1
ATOM 2426 C C . ILE B 1 144 ? 11.195 -0.548 -8.312 1 97.19 144 ILE B C 1
ATOM 2428 O O . ILE B 1 144 ? 10.781 -1.385 -9.117 1 97.19 144 ILE B O 1
ATOM 2432 N N . GLY B 1 145 ? 11.75 0.565 -8.688 1 96.62 145 GLY B N 1
ATOM 2433 C CA . GLY B 1 145 ? 12.07 0.785 -10.086 1 96.62 145 GLY B CA 1
ATOM 2434 C C . GLY B 1 145 ? 13.039 -0.241 -10.641 1 96.62 145 GLY B C 1
ATOM 2435 O O . GLY B 1 145 ? 12.859 -0.731 -11.758 1 96.62 145 GLY B O 1
ATOM 2436 N N . LEU B 1 146 ? 14.047 -0.56 -9.891 1 95.88 146 LEU B N 1
ATOM 2437 C CA . LEU B 1 146 ? 15.016 -1.577 -10.297 1 95.88 146 LEU B CA 1
ATOM 2438 C C . LEU B 1 146 ? 14.367 -2.957 -10.336 1 95.88 146 LEU B C 1
ATOM 2440 O O . LEU B 1 146 ? 14.531 -3.699 -11.305 1 95.88 146 LEU B O 1
ATOM 2444 N N . LEU B 1 147 ? 13.586 -3.217 -9.32 1 96.81 147 LEU B N 1
ATOM 2445 C CA . LEU B 1 147 ? 12.922 -4.508 -9.18 1 96.81 147 LEU B CA 1
ATOM 2446 C C . LEU B 1 147 ? 11.938 -4.746 -10.328 1 96.81 147 LEU B C 1
ATOM 2448 O O . LEU B 1 147 ? 11.75 -5.883 -10.766 1 96.81 147 LEU B O 1
ATOM 2452 N N . SER B 1 148 ? 11.312 -3.709 -10.844 1 97.88 148 SER B N 1
ATOM 2453 C CA . SER B 1 148 ? 10.273 -3.824 -11.859 1 97.88 148 SER B CA 1
ATOM 2454 C C . SER B 1 148 ? 10.797 -3.438 -13.234 1 97.88 148 SER B C 1
ATOM 2456 O O . SER B 1 148 ? 10.031 -3.35 -14.195 1 97.88 148 SER B O 1
ATOM 2458 N N . ARG B 1 149 ? 12.07 -3.076 -13.289 1 96.31 149 ARG B N 1
ATOM 2459 C CA . ARG B 1 149 ? 12.719 -2.609 -14.516 1 96.31 149 ARG B CA 1
ATOM 2460 C C . ARG B 1 149 ? 12.023 -1.364 -15.055 1 96.31 149 ARG B C 1
ATOM 2462 O O . ARG B 1 149 ? 11.742 -1.278 -16.25 1 96.31 149 ARG B O 1
ATOM 2469 N N . GLY B 1 150 ? 11.68 -0.57 -14.195 1 96.19 150 GLY B N 1
ATOM 2470 C CA . GLY B 1 150 ? 11.172 0.748 -14.539 1 96.19 150 GLY B CA 1
ATOM 2471 C C . GLY B 1 150 ? 9.664 0.775 -14.734 1 96.19 150 GLY B C 1
ATOM 2472 O O . GLY B 1 150 ? 9.086 1.833 -14.992 1 96.19 150 GLY B O 1
ATOM 2473 N N . LEU B 1 151 ? 8.961 -0.336 -14.602 1 97.38 151 LEU B N 1
ATOM 2474 C CA . LEU B 1 151 ? 7.523 -0.409 -14.836 1 97.38 151 LEU B CA 1
ATOM 2475 C C . LEU B 1 151 ? 6.758 0.276 -13.711 1 97.38 151 LEU B C 1
ATOM 2477 O O . LEU B 1 151 ? 5.676 0.824 -13.93 1 97.38 151 LEU B O 1
ATOM 2481 N N . ILE B 1 152 ? 7.266 0.135 -12.508 1 96.88 152 ILE B N 1
ATOM 2482 C CA . ILE B 1 152 ? 6.723 0.809 -11.328 1 96.88 152 ILE B CA 1
ATOM 2483 C C . ILE B 1 152 ? 7.75 1.794 -10.781 1 96.88 152 ILE B C 1
ATOM 2485 O O . ILE B 1 152 ? 8.93 1.459 -10.641 1 96.88 152 ILE B O 1
ATOM 2489 N N . LYS B 1 153 ? 7.27 2.986 -10.492 1 95.06 153 LYS B N 1
ATOM 2490 C CA . LYS B 1 153 ? 8.188 4.027 -10.039 1 95.06 153 LYS B CA 1
ATOM 2491 C C . LYS B 1 153 ? 7.992 4.332 -8.555 1 95.06 153 LYS B C 1
ATOM 2493 O O . LYS B 1 153 ? 6.879 4.242 -8.047 1 95.06 153 LYS B O 1
ATOM 2498 N N . ARG B 1 154 ? 9.086 4.699 -7.977 1 94.56 154 ARG B N 1
ATOM 2499 C CA . ARG B 1 154 ? 9.07 5.027 -6.555 1 94.56 154 ARG B CA 1
ATOM 2500 C C . ARG B 1 154 ? 8.102 6.168 -6.266 1 94.56 154 ARG B C 1
ATOM 2502 O O . ARG B 1 154 ? 7.453 6.191 -5.219 1 94.56 154 ARG B O 1
ATOM 2509 N N . ILE B 1 155 ? 7.98 7.145 -7.125 1 96.31 155 ILE B N 1
ATOM 2510 C CA . ILE B 1 155 ? 7.105 8.297 -6.922 1 96.31 155 ILE B CA 1
ATOM 2511 C C . ILE B 1 155 ? 5.664 7.82 -6.762 1 96.31 155 ILE B C 1
ATOM 2513 O O . ILE B 1 155 ? 4.883 8.43 -6.023 1 96.31 155 ILE B O 1
ATOM 2517 N N . ASN B 1 156 ? 5.293 6.723 -7.395 1 96.75 156 ASN B N 1
ATOM 2518 C CA . ASN B 1 156 ? 3.945 6.188 -7.25 1 96.75 156 ASN B CA 1
ATOM 2519 C C . ASN B 1 156 ? 3.674 5.734 -5.82 1 96.75 156 ASN B C 1
ATOM 2521 O O . ASN B 1 156 ? 2.609 6.02 -5.266 1 96.75 156 ASN B O 1
ATOM 2525 N N . LEU B 1 157 ? 4.664 5.066 -5.277 1 97.88 157 LEU B N 1
ATOM 2526 C CA . LEU B 1 157 ? 4.516 4.574 -3.912 1 97.88 157 LEU B CA 1
ATOM 2527 C C . LEU B 1 157 ? 4.398 5.73 -2.926 1 97.88 157 LEU B C 1
ATOM 2529 O O . LEU B 1 157 ? 3.523 5.723 -2.055 1 97.88 157 LEU B O 1
ATOM 2533 N N . ASN B 1 158 ? 5.258 6.723 -3.08 1 98.19 158 ASN B N 1
ATOM 2534 C CA . ASN B 1 158 ? 5.223 7.887 -2.201 1 98.19 158 ASN B CA 1
ATOM 2535 C C . ASN B 1 158 ? 3.902 8.641 -2.33 1 98.19 158 ASN B C 1
ATOM 2537 O O . ASN B 1 158 ? 3.303 9.023 -1.324 1 98.19 158 ASN B O 1
ATOM 2541 N N . THR B 1 159 ? 3.455 8.859 -3.549 1 98.75 159 THR B N 1
ATOM 2542 C CA . THR B 1 159 ? 2.215 9.578 -3.812 1 98.75 159 THR B CA 1
ATOM 2543 C C . THR B 1 159 ? 1.031 8.875 -3.152 1 98.75 159 THR B C 1
ATOM 2545 O O . THR B 1 159 ? 0.202 9.516 -2.508 1 98.75 159 THR B O 1
ATOM 2548 N N . GLU B 1 160 ? 1.002 7.59 -3.293 1 98.81 160 GLU B N 1
ATOM 2549 C CA . GLU B 1 160 ? -0.121 6.816 -2.77 1 98.81 160 GLU B CA 1
ATOM 2550 C C . GLU B 1 160 ? -0.144 6.84 -1.244 1 98.81 160 GLU B C 1
ATOM 2552 O O . GLU B 1 160 ? -1.207 6.98 -0.636 1 98.81 160 GLU B O 1
ATOM 2557 N N . ALA B 1 161 ? 1.037 6.707 -0.67 1 98.94 161 ALA B N 1
ATOM 2558 C CA . ALA B 1 161 ? 1.097 6.844 0.783 1 98.94 161 ALA B CA 1
ATOM 2559 C C . ALA B 1 161 ? 0.548 8.195 1.229 1 98.94 161 ALA B C 1
ATOM 2561 O O . ALA B 1 161 ? -0.215 8.273 2.195 1 98.94 161 ALA B O 1
ATOM 2562 N N . VAL B 1 162 ? 0.881 9.242 0.523 1 98.94 162 VAL B N 1
ATOM 2563 C CA . VAL B 1 162 ? 0.537 10.602 0.931 1 98.94 162 VAL B CA 1
ATOM 2564 C C . VAL B 1 162 ? -0.965 10.82 0.773 1 98.94 162 VAL B C 1
ATOM 2566 O O . VAL B 1 162 ? -1.624 11.328 1.685 1 98.94 162 VAL B O 1
ATOM 2569 N N . TYR B 1 163 ? -1.569 10.43 -0.368 1 98.88 163 TYR B N 1
ATOM 2570 C CA . TYR B 1 163 ? -2.988 10.742 -0.501 1 98.88 163 TYR B CA 1
ATOM 2571 C C . TYR B 1 163 ? -3.834 9.828 0.378 1 98.88 163 TYR B C 1
ATOM 2573 O O . TYR B 1 163 ? -4.938 10.195 0.782 1 98.88 163 TYR B O 1
ATOM 2581 N N . MET B 1 164 ? -3.316 8.664 0.703 1 98.94 164 MET B N 1
ATOM 2582 C CA . MET B 1 164 ? -4.012 7.855 1.7 1 98.94 164 MET B CA 1
ATOM 2583 C C . MET B 1 164 ? -4.035 8.562 3.053 1 98.94 164 MET B C 1
ATOM 2585 O O . MET B 1 164 ? -5.039 8.508 3.768 1 98.94 164 MET B O 1
ATOM 2589 N N . ALA B 1 165 ? -2.947 9.203 3.414 1 98.81 165 ALA B N 1
ATOM 2590 C CA . ALA B 1 165 ? -2.844 9.914 4.688 1 98.81 165 ALA B CA 1
ATOM 2591 C C . ALA B 1 165 ? -3.709 11.172 4.684 1 98.81 165 ALA B C 1
ATOM 2593 O O . ALA B 1 165 ? -4.168 11.617 5.734 1 98.81 165 ALA B O 1
ATOM 2594 N N . LEU B 1 166 ? -3.947 11.773 3.521 1 98.62 166 LEU B N 1
ATOM 2595 C CA . LEU B 1 166 ? -4.691 13.023 3.4 1 98.62 166 LEU B CA 1
ATOM 2596 C C . LEU B 1 166 ? -6.191 12.758 3.371 1 98.62 166 LEU B C 1
ATOM 2598 O O . LEU B 1 166 ? -6.988 13.648 3.688 1 98.62 166 LEU B O 1
ATOM 2602 N N . LEU B 1 167 ? -6.641 11.562 3.045 1 98.56 167 LEU B N 1
ATOM 2603 C CA . LEU B 1 167 ? -8.047 11.242 2.814 1 98.56 167 LEU B CA 1
ATOM 2604 C 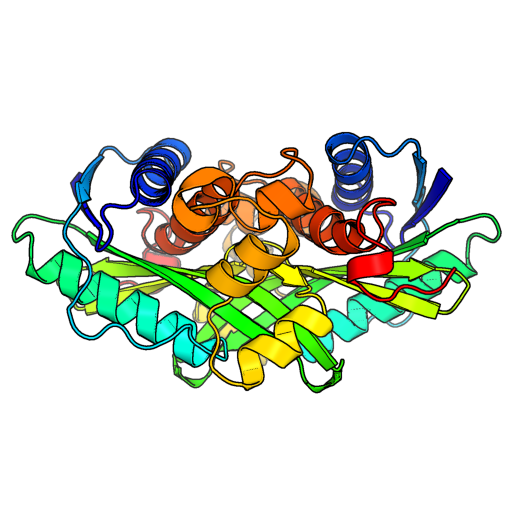C . LEU B 1 167 ? -8.891 11.586 4.043 1 98.56 167 LEU B C 1
ATOM 2606 O O . LEU B 1 167 ? -9.922 12.242 3.926 1 98.56 167 LEU B O 1
ATOM 2610 N N . PRO B 1 168 ? -8.438 11.211 5.25 1 97.88 168 PRO B N 1
ATOM 2611 C CA . PRO B 1 168 ? -9.25 11.555 6.422 1 97.88 168 PRO B CA 1
ATOM 2612 C C . PRO B 1 168 ? -9.398 13.062 6.613 1 97.88 168 PRO B C 1
ATOM 2614 O O . PRO B 1 168 ? -10.328 13.508 7.297 1 97.88 168 PRO B O 1
ATOM 2617 N N . ARG B 1 169 ? -8.492 13.852 5.965 1 96.88 169 ARG B N 1
ATOM 2618 C CA . ARG B 1 169 ? -8.469 15.289 6.18 1 96.88 169 ARG B CA 1
ATOM 2619 C C . ARG B 1 169 ? -9.367 16.016 5.18 1 96.88 169 ARG B C 1
ATOM 2621 O O . ARG B 1 169 ? -9.602 17.219 5.297 1 96.88 169 ARG B O 1
ATOM 2628 N N . MET B 1 170 ? -9.875 15.289 4.242 1 97.31 170 MET B N 1
ATOM 2629 C CA . MET B 1 170 ? -10.75 15.922 3.26 1 97.31 170 MET B CA 1
ATOM 2630 C C . MET B 1 170 ? -11.992 16.484 3.926 1 97.31 170 MET B C 1
ATOM 2632 O O . MET B 1 170 ? -12.555 15.875 4.836 1 97.31 170 MET B O 1
ATOM 2636 N N . PRO B 1 171 ? -12.453 17.625 3.465 1 94.81 171 PRO B N 1
ATOM 2637 C CA . PRO B 1 171 ? -13.57 18.297 4.133 1 94.81 171 PRO B CA 1
ATOM 2638 C C . PRO B 1 171 ? -14.797 17.406 4.27 1 94.81 171 PRO B C 1
ATOM 2640 O O . PRO B 1 171 ? -15.5 17.469 5.281 1 94.81 171 PRO B O 1
ATOM 2643 N N . TRP B 1 172 ? -15.047 16.531 3.387 1 95.5 172 TRP B N 1
ATOM 2644 C CA . TRP B 1 172 ? -16.234 15.688 3.4 1 95.5 172 TRP B CA 1
ATOM 2645 C C . TRP B 1 172 ? -16.016 14.453 4.262 1 95.5 172 TRP B C 1
ATOM 2647 O O . TRP B 1 172 ? -16.922 13.633 4.434 1 95.5 172 TRP B O 1
ATOM 2657 N N . ASN B 1 173 ? -14.828 14.289 4.828 1 96.75 173 ASN B N 1
ATOM 2658 C CA . ASN B 1 173 ? -14.531 13.117 5.648 1 96.75 173 ASN B CA 1
ATOM 2659 C C . ASN B 1 173 ? -14.289 13.492 7.105 1 96.75 173 ASN B C 1
ATOM 2661 O O . ASN B 1 173 ? -14.148 12.625 7.965 1 96.75 173 ASN B O 1
ATOM 2665 N N . LYS B 1 174 ? -14.242 14.758 7.445 1 90.56 174 LYS B N 1
ATOM 2666 C CA . LYS B 1 174 ? -13.812 15.219 8.766 1 90.56 174 LYS B CA 1
ATOM 2667 C C . LYS B 1 174 ? -14.695 14.633 9.867 1 90.56 174 LYS B C 1
ATOM 2669 O O . LYS B 1 174 ? -14.188 14.18 10.891 1 90.56 174 LYS B O 1
ATOM 2674 N N . ASP B 1 175 ? -15.984 14.625 9.664 1 91.56 175 ASP B N 1
ATOM 2675 C CA . ASP B 1 175 ? -16.906 14.117 10.672 1 91.56 175 ASP B CA 1
ATOM 2676 C C . ASP B 1 175 ? -16.766 12.609 10.836 1 91.56 175 ASP B C 1
ATOM 2678 O O . ASP B 1 175 ? -16.875 12.086 11.953 1 91.56 175 ASP B O 1
ATOM 2682 N N . LEU B 1 176 ? -16.531 11.992 9.734 1 94.56 176 LEU B N 1
ATOM 2683 C CA . LEU B 1 176 ? -16.406 10.539 9.727 1 94.56 176 LEU B CA 1
ATOM 2684 C C . LEU B 1 176 ? -15.234 10.086 10.586 1 94.56 176 LEU B C 1
ATOM 2686 O O . LEU B 1 176 ? -15.312 9.055 11.258 1 94.56 176 LEU B O 1
ATOM 2690 N N . TYR B 1 177 ? -14.203 10.891 10.578 1 95.25 177 TYR B N 1
ATOM 2691 C CA . TYR B 1 177 ? -12.992 10.516 11.297 1 95.25 177 TYR B CA 1
ATOM 2692 C C . TYR B 1 177 ? -12.914 11.234 12.641 1 95.25 177 TYR B C 1
ATOM 2694 O O . TYR B 1 177 ? -11.875 11.195 13.305 1 95.25 177 TYR B O 1
ATOM 2702 N N . GLU B 1 178 ? -13.984 11.914 12.984 1 87.94 178 GLU B N 1
ATOM 2703 C CA . GLU B 1 178 ? -14.086 12.617 14.266 1 87.94 178 GLU B CA 1
ATOM 2704 C C . GLU B 1 178 ? -12.953 13.625 14.43 1 87.94 178 GLU B C 1
ATOM 2706 O O . GLU B 1 178 ? -12.328 13.695 15.492 1 87.94 178 GLU B O 1
ATOM 2711 N N . LEU B 1 179 ? -12.664 14.25 13.344 1 80.06 179 LEU B N 1
ATOM 2712 C CA . LEU B 1 179 ? -11.602 15.25 13.383 1 80.06 179 LEU B CA 1
ATOM 2713 C C . LEU B 1 179 ? -12.156 16.625 13.742 1 80.06 179 LEU B C 1
ATOM 2715 O O . LEU B 1 179 ? -13.219 17.016 13.25 1 80.06 179 LEU B O 1
ATOM 2719 N N . SER B 1 180 ? -12.148 16.859 15.047 1 65 180 SER B N 1
ATOM 2720 C CA . SER B 1 180 ? -12.695 18.094 15.562 1 65 180 SER B CA 1
ATOM 2721 C C . SER B 1 180 ? -12.094 19.312 14.859 1 65 180 SER B C 1
ATOM 2723 O O . SER B 1 180 ? -10.922 19.297 14.484 1 65 180 SER B O 1
ATOM 2725 N N . ASP B 1 181 ? -12.969 20.312 14.453 1 56 181 ASP B N 1
ATOM 2726 C CA . ASP B 1 181 ? -12.461 21.609 14.016 1 56 181 ASP B CA 1
ATOM 2727 C C . ASP B 1 181 ? -11.688 22.312 15.133 1 56 181 ASP B C 1
ATOM 2729 O O . ASP B 1 181 ? -11.992 22.125 16.312 1 56 181 ASP B O 1
#

Sequence (362 aa):
MKVALASRNPSKVKAVEEALRILNINGTVEAVDPPPGIPPEPMGLEATVNGAVVRARHALSSIKDSTYGIGIEAGVLMLSAFNVNFDVTVAAVIDRKGLITLGLSPAFMIPPAFMRELMTGKELNDVVEKYYGVPNAGKGIGFIGLLSRGLIKRINLNTEAVYMALLPRMPWNKDLYELSDMKVALASRNPSKVKAVEEALRILNINGTVEAVDPPPGIPPEPMGLEATVNGAVVRARHALSSIKDSTYGIGIEAGVLMLSAFNVNFDVTVAAVIDRKGLITLGLSPAFMIPPAFMRELMTGKELNDVVEKYYGVPNAGKGIGFIGLLSRGLIKRINLNTEAVYMALLPRMPWNKDLYELSD

Secondary structure (DSSP, 8-state):
-EEEES---HHHHHHHHHHHHHTT---EEEE-PPPSSPPSSPBSHHHHHHHHHHHHHHHHHHSTT-SEEEEEEEEEEEEGGGTEEEEEEEEEEE-TT--EEEEE--EEEPPHHHHHHHHTT--HHHHHHHHHT-TTGGGTTHHHHHHTTTSS-HHHHHHHHHHHHHGGGSGGGTTTTT---/-EEEES---HHHHHHHHHHHHHTT---EEEE-PPPSSPPSSPBSHHHHHHHHHHHHHHHHHHSTT-SEEEEEEEEEEEEGGGTEEEEEEEEEEE-TT--EEEEE--EEEPPHHHHHHHTTT--HHHHHHHHHT-TTGGGTTHHHHHHTTTSS-HHHHHHHHHHHHHGGGSGGGTTTTT---